Protein AF-A0A9E0D7H5-F1 (afdb_monomer_lite)

Foldseek 3Di:
DPDPVQVVLLVLLVVCLVPWDKDWPDDDPQKTWIWIDDPPDIKIKIARRVVRAIDIPDPQQDRVVNDGSVVSNNVVVCVVPPDDDDDDDDDDDDDDDDDDDDDDDDDDDDDDDDDDDDDDDDDDDDDDDDDDDDDDDDPDDDPDDDPQPPPDDPADDSQLLCLQQFFDAPVQWDWAFPDADPVRFKGWIAIDGFLVVLVVSLCVRQRPVQKDKDKDWPDDAPDPVDQKTKMKMWMGGNNDIDIDIAIDNHPVRRVRRRSRVRSVVSNHCVCSVVDDTDMATADNVVNDGPDDDDDPPVNHGD

pLDDT: mean 73.26, std 25.61, range [23.27, 97.81]

Secondary structure (DSSP, 8-state):
---HHHHHHHHHHHHHGGGSEEEEEEEETTEEEEEEEETTEEE--EEETTTTEEE-SSTT-BTTTTB-HHHHHHHHHHHHHSPPPPP------PPPPP---------------------------------PPPPPPPTT--S---PPP-TT-TT--HHHHHHHHSPPPGGGEEEEEEEE-TTSSEEEEEEEE-HHHHHHHHHHHH-GGGEEEEEEEEE-TTBTTBSSEEEEEEEEETTEEEEEEEEESSHHHHHHHHHHHHHHHTTTTGGGGGSPPEEEEEETTTTEESSPPPPPGGGS--

Sequence (302 aa):
MPTTQTTQYVENAAVLLPTVDVTHEGEQEGVHTFQVRKGETVYRPTFAAATQTWSCTCRDFRTTTGTCTHVELVKLWRAQTTPPPPAGATGAPPPPPKVNGKAAPTNGKAAKANGKVNGKANGKAQANDTVSEPPAPIPGTPDSVFPVPVVGLTGWSVAVAEALLRPFPAGMVGWKAQTVTKQGDRALAVAYVDARAVQDRLDETVGPDGWSDEYRLLSQQGTPFGNEVVVQCRLTVLGITKTDVGTGEDAKSAYSDAFKRVAVKHGIGRYIYSLPLQWVDYDPQRKQLKSVPPLPRWAQPR

Radius of gyration: 30.0 Å; chains: 1; bounding box: 73×70×74 Å

Structure (mmCIF, N/CA/C/O backbone):
data_AF-A0A9E0D7H5-F1
#
_entry.id   AF-A0A9E0D7H5-F1
#
loop_
_atom_site.group_PDB
_atom_site.id
_atom_site.type_symbol
_atom_site.label_atom_id
_atom_site.label_alt_id
_atom_site.label_comp_id
_atom_site.label_asym_id
_atom_site.label_entity_id
_atom_site.label_seq_id
_atom_site.pdbx_PDB_ins_code
_atom_site.Cartn_x
_atom_site.Cartn_y
_atom_site.Cartn_z
_atom_site.occupancy
_atom_site.B_iso_or_equiv
_atom_site.auth_seq_id
_atom_site.auth_comp_id
_atom_site.auth_asym_id
_atom_site.auth_atom_id
_atom_site.pdbx_PDB_model_num
ATOM 1 N N . MET A 1 1 ? -2.993 1.102 35.262 1.00 42.56 1 MET A N 1
ATOM 2 C CA . MET A 1 1 ? -3.372 2.027 34.172 1.00 42.56 1 MET A CA 1
ATOM 3 C C . MET A 1 1 ? -4.344 1.281 33.276 1.00 42.56 1 MET A C 1
ATOM 5 O O . MET A 1 1 ? -3.993 0.157 32.928 1.00 42.56 1 MET A O 1
ATOM 9 N N . PRO A 1 2 ? -5.559 1.785 32.987 1.00 47.94 2 PRO A N 1
ATOM 10 C CA . PRO A 1 2 ? -6.474 1.074 32.108 1.00 47.94 2 PRO A CA 1
ATOM 11 C C . PRO A 1 2 ? -5.826 1.008 30.725 1.00 47.94 2 PRO A C 1
ATOM 13 O O . PRO A 1 2 ? -5.510 2.011 30.095 1.00 47.94 2 PRO A O 1
ATOM 16 N N . THR A 1 3 ? -5.505 -0.223 30.369 1.00 53.44 3 THR A N 1
ATOM 17 C CA . THR A 1 3 ? -4.730 -0.677 29.227 1.00 53.44 3 THR A CA 1
ATOM 18 C C . THR A 1 3 ? -5.365 -0.159 27.941 1.00 53.44 3 THR A C 1
ATOM 20 O O . THR A 1 3 ? -6.583 -0.241 27.812 1.00 53.44 3 THR A O 1
ATOM 23 N N . THR A 1 4 ? -4.551 0.329 27.000 1.00 63.09 4 THR A N 1
ATOM 24 C CA . THR A 1 4 ? -4.869 0.923 25.679 1.00 63.09 4 THR A CA 1
ATOM 25 C C . THR A 1 4 ? -6.148 0.421 24.995 1.00 63.09 4 THR A C 1
ATOM 27 O O . THR A 1 4 ? -6.837 1.172 24.319 1.00 63.09 4 THR A O 1
ATOM 30 N N . GLN A 1 5 ? -6.498 -0.844 25.200 1.00 66.50 5 GLN A N 1
ATOM 31 C CA . GLN A 1 5 ? -7.667 -1.502 24.633 1.00 66.50 5 GLN A CA 1
ATOM 32 C C . GLN A 1 5 ? -9.016 -1.055 25.219 1.00 66.50 5 GLN A C 1
ATOM 34 O O . GLN A 1 5 ? -10.002 -1.015 24.492 1.00 66.50 5 GLN A O 1
ATOM 39 N N . THR A 1 6 ? -9.081 -0.694 26.506 1.00 70.38 6 THR A N 1
ATOM 40 C CA . THR A 1 6 ? -10.292 -0.087 27.086 1.00 70.38 6 THR A CA 1
ATOM 41 C C . THR A 1 6 ? -10.522 1.290 26.473 1.00 70.38 6 THR A C 1
ATOM 43 O O . THR A 1 6 ? -11.634 1.581 26.046 1.00 70.38 6 THR A O 1
ATOM 46 N N . THR A 1 7 ? -9.464 2.098 26.348 1.00 74.44 7 THR A N 1
ATOM 47 C CA . THR A 1 7 ? -9.513 3.400 25.666 1.00 74.44 7 THR A CA 1
ATOM 48 C C . THR A 1 7 ? -9.955 3.241 24.212 1.00 74.44 7 THR A C 1
ATOM 50 O O . THR A 1 7 ? -10.868 3.931 23.775 1.00 74.44 7 THR A O 1
ATOM 53 N N . GLN A 1 8 ? -9.415 2.244 23.506 1.00 79.25 8 GLN A N 1
ATOM 54 C CA . GLN A 1 8 ? -9.802 1.932 22.132 1.00 79.25 8 GLN A CA 1
ATOM 55 C C . GLN A 1 8 ? -11.288 1.552 22.001 1.00 79.25 8 GLN A C 1
ATOM 57 O O . GLN A 1 8 ? -11.946 1.979 21.056 1.00 79.25 8 GLN A O 1
ATOM 62 N N . TYR A 1 9 ? -11.854 0.769 22.931 1.00 85.19 9 TYR A N 1
ATOM 63 C CA . TYR A 1 9 ? -13.290 0.454 22.904 1.00 85.19 9 TYR A CA 1
ATOM 64 C C . TYR A 1 9 ? -14.167 1.687 23.134 1.00 85.19 9 TYR A C 1
ATOM 66 O O . TYR A 1 9 ? -15.201 1.806 22.480 1.00 85.19 9 TYR A O 1
ATOM 74 N N . VAL A 1 10 ? -13.750 2.604 24.011 1.00 82.00 10 VAL A N 1
ATOM 75 C CA . VAL A 1 10 ? -14.462 3.866 24.261 1.00 82.00 10 VAL A CA 1
ATOM 76 C C . VAL A 1 10 ? -14.410 4.776 23.030 1.00 82.00 10 VAL A C 1
ATOM 78 O O . VAL A 1 10 ? -15.450 5.271 22.601 1.00 82.00 10 VAL A O 1
ATOM 81 N N . GLU A 1 11 ? -13.235 4.947 22.418 1.00 80.88 11 GLU A N 1
ATOM 82 C CA . GLU A 1 11 ? -13.058 5.741 21.193 1.00 80.88 11 GLU A CA 1
ATOM 83 C C . GLU A 1 11 ? -13.889 5.174 20.032 1.00 80.88 11 GLU A C 1
ATOM 85 O O . GLU A 1 11 ? -14.652 5.898 19.394 1.00 80.88 11 GLU A O 1
ATOM 90 N N . ASN A 1 12 ? -13.832 3.857 19.815 1.00 83.12 12 ASN A N 1
ATOM 91 C CA . ASN A 1 12 ? -14.614 3.192 18.773 1.00 83.12 12 ASN A CA 1
ATOM 92 C C . ASN A 1 12 ? -16.123 3.308 19.017 1.00 83.12 12 ASN A C 1
ATOM 94 O O . ASN A 1 12 ? -16.891 3.506 18.077 1.00 83.12 12 ASN A O 1
ATOM 98 N N . ALA A 1 13 ? -16.566 3.179 20.269 1.00 83.69 13 ALA A N 1
ATOM 99 C CA . ALA A 1 13 ? -17.971 3.338 20.617 1.00 83.69 13 ALA A CA 1
ATOM 100 C C . ALA A 1 13 ? -18.456 4.775 20.374 1.00 83.69 13 ALA A C 1
ATOM 102 O O . ALA A 1 13 ? -19.547 4.960 19.840 1.00 83.69 13 ALA A O 1
ATOM 103 N N . ALA A 1 14 ? -17.639 5.786 20.687 1.00 83.06 14 ALA A N 1
ATOM 104 C CA . ALA A 1 14 ? -17.973 7.188 20.440 1.00 83.06 14 ALA A CA 1
ATOM 105 C C . ALA A 1 14 ? -18.152 7.495 18.944 1.00 83.06 14 ALA A C 1
ATOM 107 O O . ALA A 1 14 ? -19.071 8.224 18.577 1.00 83.06 14 ALA A O 1
ATOM 108 N N . VAL A 1 15 ? -17.324 6.895 18.082 1.00 84.19 15 VAL A N 1
ATOM 109 C CA . VAL A 1 15 ? -17.439 7.030 16.619 1.00 84.19 15 VAL A CA 1
ATOM 110 C C . VAL A 1 15 ? -18.668 6.301 16.072 1.00 84.19 15 VAL A C 1
ATOM 112 O O . VAL A 1 15 ? -19.302 6.780 15.136 1.00 84.19 15 VAL A O 1
ATOM 115 N N . LEU A 1 16 ? -19.017 5.141 16.636 1.00 83.06 16 LEU A N 1
ATOM 116 C CA . LEU A 1 16 ? -20.100 4.303 16.116 1.00 83.06 16 LEU A CA 1
ATOM 117 C C . LEU A 1 16 ? -21.493 4.738 16.576 1.00 83.06 16 LEU A C 1
ATOM 119 O O . LEU A 1 16 ? -22.446 4.545 15.824 1.00 83.06 16 LEU A O 1
ATOM 123 N N . LEU A 1 17 ? -21.628 5.323 17.767 1.00 81.50 17 LEU A N 1
ATOM 124 C CA . LEU A 1 17 ? -22.926 5.666 18.355 1.00 81.50 17 LEU A CA 1
ATOM 125 C C . LEU A 1 17 ? -23.849 6.508 17.444 1.00 81.50 17 LEU A C 1
ATOM 127 O O . LEU A 1 17 ? -25.038 6.208 17.411 1.00 81.50 17 LEU A O 1
ATOM 131 N N . PRO A 1 18 ? -23.361 7.479 16.641 1.00 81.75 18 PRO A N 1
ATOM 132 C CA . PRO A 1 18 ? -24.206 8.226 15.700 1.00 81.75 18 PRO A CA 1
ATOM 133 C C . PRO A 1 18 ? -24.767 7.397 14.533 1.00 81.75 18 PRO A C 1
ATOM 135 O O . PRO A 1 18 ? -25.618 7.879 13.792 1.00 81.75 18 PRO A O 1
ATOM 138 N N . THR A 1 19 ? -24.259 6.181 14.324 1.00 79.31 19 THR A N 1
ATOM 139 C CA . THR A 1 19 ? -24.539 5.334 13.146 1.00 79.31 19 THR A CA 1
ATOM 140 C C . THR A 1 19 ? -25.127 3.968 13.505 1.00 79.31 19 THR A C 1
ATOM 142 O O . THR A 1 19 ? -25.346 3.135 12.627 1.00 79.31 19 THR A O 1
ATOM 145 N N . VAL A 1 20 ? -25.347 3.713 14.796 1.00 83.50 20 VAL A N 1
ATOM 146 C CA . VAL A 1 20 ? -25.786 2.425 15.338 1.00 83.50 20 VAL A CA 1
ATOM 147 C C . VAL A 1 20 ? -27.018 2.662 16.198 1.00 83.50 20 VAL A C 1
ATOM 149 O O . VAL A 1 20 ? -26.995 3.495 17.101 1.00 83.50 20 VAL A O 1
ATOM 152 N N . ASP A 1 21 ? -28.079 1.896 15.951 1.00 85.00 21 ASP A N 1
ATOM 153 C CA . ASP A 1 21 ? -29.288 1.980 16.764 1.00 85.00 21 ASP A CA 1
ATOM 154 C C . ASP A 1 21 ? -29.053 1.244 18.086 1.00 85.00 21 ASP A C 1
ATOM 156 O O . ASP A 1 21 ? -28.776 0.039 18.098 1.00 85.00 21 ASP A O 1
ATOM 160 N N . VAL A 1 22 ? -29.168 1.965 19.201 1.00 87.50 22 VAL A N 1
ATOM 161 C CA . VAL A 1 22 ? -29.113 1.399 20.552 1.00 87.50 22 VAL A CA 1
ATOM 162 C C . VAL A 1 22 ? -30.464 1.600 21.224 1.00 87.50 22 VAL A C 1
ATOM 164 O O . VAL A 1 22 ? -30.942 2.728 21.343 1.00 87.50 22 VAL A O 1
ATOM 167 N N . THR A 1 23 ? -31.080 0.511 21.672 1.00 85.94 23 THR A N 1
ATOM 168 C CA . THR A 1 23 ? -32.365 0.526 22.380 1.00 85.94 23 THR A CA 1
ATOM 169 C C . THR A 1 23 ? -32.273 -0.262 23.685 1.00 85.94 23 THR A C 1
ATOM 171 O O . THR A 1 23 ? -31.517 -1.227 23.813 1.00 85.94 23 THR A O 1
ATOM 174 N N . HIS A 1 24 ? -33.031 0.165 24.695 1.00 88.19 24 HIS A N 1
ATOM 175 C CA . HIS A 1 24 ? -33.193 -0.572 25.950 1.00 88.19 24 HIS A CA 1
ATOM 176 C C . HIS A 1 24 ? -34.419 -1.485 25.818 1.00 88.19 24 HIS A C 1
ATOM 178 O O . HIS A 1 24 ? -35.527 -0.989 25.638 1.00 88.19 24 HIS A O 1
ATOM 184 N N . GLU A 1 25 ? -34.215 -2.807 25.845 1.00 83.81 25 GLU A N 1
ATOM 185 C CA . GLU A 1 25 ? -35.292 -3.798 25.659 1.00 83.81 25 GLU A CA 1
ATOM 186 C C . GLU A 1 25 ? -36.097 -4.023 26.952 1.00 83.81 25 GLU A C 1
ATOM 188 O O . GLU A 1 25 ? -37.253 -4.437 26.891 1.00 83.81 25 GLU A O 1
ATOM 193 N N . GLY A 1 26 ? -35.511 -3.740 28.121 1.00 78.81 26 GLY A N 1
ATOM 194 C CA . GLY A 1 26 ? -36.189 -3.842 29.414 1.00 78.81 26 GLY A CA 1
ATOM 195 C C . GLY A 1 26 ? -35.285 -4.299 30.558 1.00 78.81 26 GLY A C 1
ATOM 196 O O . GLY A 1 26 ? -34.059 -4.368 30.433 1.00 78.81 26 GLY A O 1
ATOM 197 N N . GLU A 1 27 ? -35.902 -4.584 31.701 1.00 88.19 27 GLU A N 1
ATOM 198 C CA . GLU A 1 27 ? -35.253 -5.077 32.917 1.00 88.19 27 GLU A CA 1
ATOM 199 C C . GLU A 1 27 ? -36.016 -6.295 33.451 1.00 88.19 27 GLU A C 1
ATOM 201 O O . GLU A 1 27 ? -37.241 -6.260 33.566 1.00 88.19 27 GLU A O 1
ATOM 206 N N . GLN A 1 28 ? -35.295 -7.370 33.771 1.00 83.50 28 GLN A N 1
ATOM 207 C CA . GLN A 1 28 ? -35.837 -8.567 34.420 1.00 83.50 28 GLN A CA 1
ATOM 208 C C . GLN A 1 28 ? -34.909 -8.979 35.562 1.00 83.50 28 GLN A C 1
ATOM 210 O O . GLN A 1 28 ? -33.709 -9.120 35.350 1.00 83.50 28 GLN A O 1
ATOM 215 N N . GLU A 1 29 ? -35.453 -9.139 36.772 1.00 84.31 29 GLU A N 1
ATOM 216 C CA . GLU A 1 29 ? -34.705 -9.579 37.968 1.00 84.31 29 GLU A CA 1
ATOM 217 C C . GLU A 1 29 ? -33.409 -8.773 38.236 1.00 84.31 29 GLU A C 1
ATOM 219 O O . GLU A 1 29 ? -32.394 -9.310 38.676 1.00 84.31 29 GLU A O 1
ATOM 224 N N . GLY A 1 30 ? -33.420 -7.464 37.953 1.00 77.88 30 GLY A N 1
ATOM 225 C CA . GLY A 1 30 ? -32.253 -6.587 38.117 1.00 77.88 30 GLY A CA 1
ATOM 226 C C . GLY A 1 30 ? -31.193 -6.712 37.013 1.00 77.88 30 GLY A C 1
ATOM 227 O O . GLY A 1 30 ? -30.089 -6.177 37.154 1.00 77.88 30 GLY A O 1
ATOM 228 N N . VAL A 1 31 ? -31.498 -7.407 35.914 1.00 87.06 31 VAL A N 1
ATOM 229 C CA . VAL A 1 31 ? -30.674 -7.477 34.702 1.00 87.06 31 VAL A CA 1
ATOM 230 C C . VAL A 1 31 ? -31.312 -6.627 33.605 1.00 87.06 31 VAL A C 1
ATOM 232 O O . VAL A 1 31 ? -32.394 -6.929 33.103 1.00 87.06 31 VAL A O 1
ATOM 235 N N . HIS A 1 32 ? -30.621 -5.562 33.203 1.00 87.00 32 HIS A N 1
ATOM 236 C CA . HIS A 1 32 ? -31.032 -4.710 32.089 1.00 87.00 32 HIS A CA 1
ATOM 237 C C . HIS A 1 32 ? -30.521 -5.284 30.771 1.00 87.00 32 HIS A C 1
ATOM 239 O O . HIS A 1 32 ? -29.324 -5.552 30.644 1.00 87.00 32 HIS A O 1
ATOM 245 N N . THR A 1 33 ? -31.400 -5.414 29.779 1.00 87.44 33 THR A N 1
ATOM 246 C CA . THR A 1 33 ? -31.048 -5.902 28.438 1.00 87.44 33 THR A CA 1
ATOM 247 C C . THR A 1 33 ? -31.110 -4.770 27.425 1.00 87.44 33 THR A C 1
ATOM 249 O O . THR A 1 33 ? -32.065 -3.994 27.394 1.00 87.44 33 THR A O 1
ATOM 252 N N . PHE A 1 34 ? -30.077 -4.671 26.594 1.00 89.44 34 PHE A N 1
ATOM 253 C CA . PHE A 1 34 ? -29.956 -3.660 25.551 1.00 89.44 34 PHE A CA 1
ATOM 254 C C . PHE A 1 34 ? -29.782 -4.331 24.196 1.00 89.44 34 PHE A C 1
ATOM 256 O O . PHE A 1 34 ? -29.163 -5.389 24.091 1.00 89.44 34 PHE A O 1
ATOM 263 N N . GLN A 1 35 ? -30.272 -3.676 23.154 1.00 90.06 35 GLN A N 1
ATOM 264 C CA . GLN A 1 35 ? -30.095 -4.089 21.775 1.00 90.06 35 GLN A CA 1
ATOM 265 C C . GLN A 1 35 ? -29.214 -3.066 21.064 1.00 90.06 35 GLN A C 1
ATOM 267 O O . GLN A 1 35 ? -29.488 -1.870 21.091 1.00 90.06 35 GLN A O 1
ATOM 272 N N . VAL A 1 36 ? -28.144 -3.541 20.432 1.00 90.31 36 VAL A N 1
ATOM 273 C CA . VAL A 1 36 ? -27.238 -2.729 19.612 1.00 90.31 36 VAL A CA 1
ATOM 274 C C . VAL A 1 36 ? -27.292 -3.279 18.193 1.00 90.31 36 VAL A C 1
ATOM 276 O O . VAL A 1 36 ? -26.818 -4.391 17.943 1.00 90.31 36 VAL A O 1
ATOM 279 N N . ARG A 1 37 ? -27.890 -2.530 17.263 1.00 85.94 37 ARG A N 1
ATOM 280 C CA . ARG A 1 37 ? -28.094 -2.953 15.872 1.00 85.94 37 ARG A CA 1
ATOM 281 C C . ARG A 1 37 ? -27.182 -2.181 14.925 1.00 85.94 37 ARG A C 1
ATOM 283 O O . ARG A 1 37 ? -27.296 -0.965 14.792 1.00 85.94 37 ARG A O 1
ATOM 290 N N . LYS A 1 38 ? -26.313 -2.908 14.216 1.00 78.44 38 LYS A N 1
ATOM 291 C CA . LYS A 1 38 ? -25.459 -2.376 13.144 1.00 78.44 38 LYS A CA 1
ATOM 292 C C . LYS A 1 38 ? -25.749 -3.144 11.853 1.00 78.44 38 LYS A C 1
ATOM 294 O O . LYS A 1 38 ? -25.217 -4.233 11.647 1.00 78.44 38 LYS A O 1
ATOM 299 N N . GLY A 1 39 ? -26.610 -2.586 11.002 1.00 78.00 39 GLY A N 1
ATOM 300 C CA . GLY A 1 39 ? -27.133 -3.290 9.826 1.00 78.00 39 GLY A CA 1
ATOM 301 C C . GLY A 1 39 ? -28.052 -4.451 10.226 1.00 78.00 39 GLY A C 1
ATOM 302 O O . GLY A 1 39 ? -28.942 -4.273 11.055 1.00 78.00 39 GLY A O 1
ATOM 303 N N . GLU A 1 40 ? -27.824 -5.640 9.663 1.00 76.12 40 GLU A N 1
ATOM 304 C CA . GLU A 1 40 ? -28.584 -6.865 9.983 1.00 76.12 40 GLU A CA 1
ATOM 305 C C . GLU A 1 40 ? -28.111 -7.560 11.270 1.00 76.12 40 GLU A C 1
ATOM 307 O O . GLU A 1 40 ? -28.806 -8.418 11.816 1.00 76.12 40 GLU A O 1
ATOM 312 N N . THR A 1 41 ? -26.943 -7.181 11.793 1.00 77.19 41 THR A N 1
ATOM 313 C CA . THR A 1 41 ? -26.370 -7.816 12.980 1.00 77.19 41 THR A CA 1
ATOM 314 C C . THR A 1 41 ? -26.869 -7.138 14.252 1.00 77.19 41 THR A C 1
ATOM 316 O O . THR A 1 41 ? -26.712 -5.927 14.442 1.00 77.19 41 THR A O 1
ATOM 319 N N . VAL A 1 42 ? -27.435 -7.944 15.150 1.00 86.38 42 VAL A N 1
ATOM 320 C CA . VAL A 1 42 ? -27.954 -7.514 16.451 1.00 86.38 42 VAL A CA 1
ATOM 321 C C . VAL A 1 42 ? -27.098 -8.103 17.566 1.00 86.38 42 VAL A C 1
ATOM 323 O O . VAL A 1 42 ? -26.975 -9.322 17.689 1.00 86.38 42 VAL A O 1
ATOM 326 N N . TYR A 1 43 ? -26.554 -7.238 18.415 1.00 89.38 43 TYR A N 1
ATOM 327 C CA . TYR A 1 43 ? -25.854 -7.627 19.635 1.00 89.38 43 TYR A CA 1
ATOM 328 C C . TYR A 1 43 ? -26.715 -7.318 20.854 1.00 89.38 43 TYR A C 1
ATOM 330 O O . TYR A 1 43 ? -27.407 -6.300 20.881 1.00 89.38 43 TYR A O 1
ATOM 338 N N . ARG A 1 44 ? -26.640 -8.180 21.875 1.00 90.62 44 ARG A N 1
ATOM 339 C CA . ARG A 1 44 ? -27.406 -8.028 23.119 1.00 90.62 44 ARG A CA 1
ATOM 340 C C . ARG A 1 44 ? -26.497 -7.936 24.345 1.00 90.62 44 ARG A C 1
ATOM 342 O O . ARG A 1 44 ? -26.200 -8.962 24.958 1.00 90.62 44 ARG A O 1
ATOM 349 N N . PRO A 1 45 ? -25.973 -6.745 24.678 1.00 91.75 45 PRO A N 1
ATOM 350 C CA . PRO A 1 45 ? -25.318 -6.520 25.957 1.00 91.75 45 PRO A CA 1
ATOM 351 C C . PRO A 1 45 ? -26.344 -6.527 27.094 1.00 91.75 45 PRO A C 1
ATOM 353 O O . PRO A 1 45 ? -27.425 -5.951 26.966 1.00 91.75 45 PRO A O 1
ATOM 356 N N . THR A 1 46 ? -25.982 -7.118 28.227 1.00 90.75 46 THR A N 1
ATOM 357 C CA . THR A 1 46 ? -26.770 -7.047 29.459 1.00 90.75 46 THR A CA 1
ATOM 358 C C . THR A 1 46 ? -25.949 -6.468 30.603 1.00 90.75 46 THR A C 1
ATOM 360 O O . THR A 1 46 ? -24.721 -6.591 30.638 1.00 90.75 46 THR A O 1
ATOM 363 N N . PHE A 1 47 ? -26.631 -5.818 31.541 1.00 91.56 47 PHE A N 1
ATOM 364 C CA . PHE A 1 47 ? -26.038 -5.252 32.745 1.00 91.56 47 PHE A CA 1
ATOM 365 C C . PHE A 1 47 ? -26.771 -5.767 33.978 1.00 91.56 47 PHE A C 1
ATOM 367 O O . PHE A 1 47 ? -27.948 -5.465 34.166 1.00 91.56 47 PHE A O 1
ATOM 374 N N . ALA A 1 48 ? -26.072 -6.524 34.820 1.00 88.75 48 ALA A N 1
ATOM 375 C CA . ALA A 1 48 ? -26.596 -7.005 36.091 1.00 88.75 48 ALA A CA 1
ATOM 376 C C . ALA A 1 48 ? -26.357 -5.948 37.179 1.00 88.75 48 ALA A C 1
ATOM 378 O O . ALA A 1 48 ? -25.218 -5.714 37.592 1.00 88.75 48 ALA A O 1
ATOM 379 N N . ALA A 1 49 ? -27.425 -5.307 37.655 1.00 80.56 49 ALA A N 1
ATOM 380 C CA . ALA A 1 49 ? -27.342 -4.211 38.618 1.00 80.56 49 ALA A CA 1
ATOM 381 C C . ALA A 1 49 ? -26.834 -4.672 39.995 1.00 80.56 49 ALA A C 1
ATOM 383 O O . ALA A 1 49 ? -26.064 -3.951 40.629 1.00 80.56 49 ALA A O 1
ATOM 384 N N . ALA A 1 50 ? -27.201 -5.884 40.428 1.00 81.44 50 ALA A N 1
ATOM 385 C CA . ALA A 1 50 ? -26.799 -6.441 41.723 1.00 81.44 50 ALA A CA 1
ATOM 386 C C . ALA A 1 50 ? -25.275 -6.612 41.858 1.00 81.44 50 ALA A C 1
ATOM 388 O O . ALA A 1 50 ? -24.707 -6.358 42.916 1.00 81.44 50 ALA A O 1
ATOM 389 N N . THR A 1 51 ? -24.609 -7.017 40.776 1.00 83.69 51 THR A N 1
ATOM 390 C CA . THR A 1 51 ? -23.162 -7.286 40.739 1.00 83.69 51 THR A CA 1
ATOM 391 C C . THR A 1 51 ? -22.368 -6.199 40.021 1.00 83.69 51 THR A C 1
ATOM 393 O O . THR A 1 51 ? -21.142 -6.263 39.998 1.00 83.69 51 THR A O 1
ATOM 396 N N . GLN A 1 52 ? -23.044 -5.206 39.433 1.00 83.94 52 GLN A N 1
ATOM 397 C CA . GLN A 1 52 ? -22.447 -4.163 38.591 1.00 83.94 52 GLN A CA 1
ATOM 398 C C . GLN A 1 52 ? -21.605 -4.737 37.436 1.00 83.94 52 GLN A C 1
ATOM 400 O O . GLN A 1 52 ? -20.611 -4.144 37.011 1.00 83.94 52 GLN A O 1
ATOM 405 N N . THR A 1 53 ? -21.996 -5.900 36.908 1.00 88.12 53 THR A N 1
ATOM 406 C CA . THR A 1 53 ? -21.260 -6.596 35.849 1.00 88.12 53 THR A CA 1
ATOM 407 C C . THR A 1 53 ? -21.969 -6.490 34.510 1.00 88.12 53 THR A C 1
ATOM 409 O O . THR A 1 53 ? -23.190 -6.598 34.398 1.00 88.12 53 THR A O 1
ATOM 412 N N . TRP A 1 54 ? -21.170 -6.303 33.466 1.00 90.69 54 TRP A N 1
ATOM 413 C CA . TRP A 1 54 ? -21.631 -6.365 32.087 1.00 90.69 54 TRP A CA 1
ATOM 414 C C . TRP A 1 54 ? -21.465 -7.775 31.536 1.00 90.69 54 TRP A C 1
ATOM 416 O O . TRP A 1 54 ? -20.542 -8.489 31.921 1.00 90.69 54 TRP A O 1
ATOM 426 N N . SER A 1 55 ? -22.326 -8.150 30.598 1.00 90.19 55 SER A N 1
ATOM 427 C CA . SER A 1 55 ? -22.151 -9.325 29.752 1.00 90.19 55 SER A CA 1
ATOM 428 C C . SER A 1 55 ? -22.540 -8.990 28.311 1.00 90.19 55 SER A C 1
ATOM 430 O O . SER A 1 55 ? -23.335 -8.081 28.070 1.00 90.19 55 SER A O 1
ATOM 432 N N . CYS A 1 56 ? -21.947 -9.659 27.327 1.00 87.88 56 CYS A N 1
ATOM 433 C CA . CYS A 1 56 ? -22.300 -9.472 25.923 1.00 87.88 56 CYS A CA 1
ATOM 434 C C . CYS A 1 56 ? -22.051 -10.765 25.145 1.00 87.88 56 CYS A C 1
ATOM 436 O O . CYS A 1 56 ? -21.100 -11.488 25.428 1.00 87.88 56 CYS A O 1
ATOM 438 N N . THR A 1 57 ? -22.882 -11.033 24.138 1.00 83.81 57 THR A N 1
ATOM 439 C CA . THR A 1 57 ? -22.782 -12.225 23.280 1.00 83.81 57 THR A CA 1
ATOM 440 C C . THR A 1 57 ? -21.753 -12.096 22.151 1.00 83.81 57 THR A C 1
ATOM 442 O O . THR A 1 57 ? -21.623 -13.006 21.334 1.00 83.81 57 THR A O 1
ATOM 445 N N . CYS A 1 58 ? -21.022 -10.979 22.058 1.00 83.56 58 CYS A N 1
ATOM 446 C CA . CYS A 1 58 ? -20.033 -10.784 21.001 1.00 83.56 58 CYS A CA 1
ATOM 447 C C . CYS A 1 58 ? -18.698 -11.481 21.305 1.00 83.56 58 CYS A C 1
ATOM 449 O O . CYS A 1 58 ? -18.291 -11.627 22.456 1.00 83.56 58 CYS A O 1
ATOM 451 N N . ARG A 1 59 ? -17.971 -11.849 20.244 1.00 87.00 59 ARG A N 1
ATOM 452 C CA . ARG A 1 59 ? -16.669 -12.530 20.340 1.00 87.00 59 ARG A CA 1
ATOM 453 C C . ARG A 1 59 ? -15.588 -11.698 21.043 1.00 87.00 59 ARG A C 1
ATOM 455 O O . ARG A 1 59 ? -14.694 -12.266 21.659 1.00 87.00 59 ARG A O 1
ATOM 462 N N . ASP A 1 60 ? -15.687 -10.373 20.971 1.00 84.38 60 ASP A N 1
ATOM 463 C CA . ASP A 1 60 ? -14.706 -9.444 21.550 1.00 84.38 60 ASP A CA 1
ATOM 464 C C . ASP A 1 60 ? -14.982 -9.105 23.026 1.00 84.38 60 ASP A C 1
ATOM 466 O O . ASP A 1 60 ? -14.287 -8.270 23.617 1.00 84.38 60 ASP A O 1
ATOM 470 N N . PHE A 1 61 ? -16.009 -9.721 23.625 1.00 89.38 61 PHE A N 1
ATOM 471 C CA . PHE A 1 61 ? -16.369 -9.501 25.018 1.00 89.38 61 PHE A CA 1
ATOM 472 C C . PHE A 1 61 ? -15.338 -10.089 25.976 1.00 89.38 61 PHE A C 1
ATOM 474 O O . PHE A 1 61 ? -15.042 -11.283 25.972 1.00 89.38 61 PHE A O 1
ATOM 481 N N . ARG A 1 62 ? -14.806 -9.227 26.841 1.00 86.00 62 ARG A N 1
ATOM 482 C CA . ARG A 1 62 ? -13.848 -9.615 27.872 1.00 86.00 62 ARG A CA 1
ATOM 483 C C . ARG A 1 62 ? -14.564 -9.859 29.179 1.00 86.00 62 ARG A C 1
ATOM 485 O O . ARG A 1 62 ? -14.962 -8.911 29.847 1.00 86.00 62 ARG A O 1
ATOM 492 N N . THR A 1 63 ? -14.647 -11.119 29.579 1.00 84.19 63 THR A N 1
ATOM 493 C CA . THR A 1 63 ? -15.255 -11.524 30.854 1.00 84.19 63 THR A CA 1
ATOM 494 C C . THR A 1 63 ? -14.500 -10.986 32.071 1.00 84.19 63 THR A C 1
ATOM 496 O O . THR A 1 63 ? -15.120 -10.710 33.090 1.00 84.19 63 THR A O 1
ATOM 499 N N . THR A 1 64 ? -13.182 -10.778 31.965 1.00 82.31 64 THR A N 1
ATOM 500 C CA . THR A 1 64 ? -12.344 -10.270 33.066 1.00 82.31 64 THR A CA 1
ATOM 501 C C . THR A 1 64 ? -12.555 -8.788 33.355 1.00 82.31 64 THR A C 1
ATOM 503 O O . THR A 1 64 ? -12.485 -8.376 34.508 1.00 82.31 64 THR A O 1
ATOM 506 N N . THR A 1 65 ? -12.801 -7.978 32.325 1.00 82.88 65 THR A N 1
ATOM 507 C CA . THR A 1 65 ? -12.985 -6.523 32.459 1.00 82.88 65 THR A CA 1
ATOM 508 C C . THR A 1 65 ? -14.431 -6.082 32.270 1.00 82.88 65 THR A C 1
ATOM 510 O O . THR A 1 65 ? -14.750 -4.931 32.549 1.00 82.88 65 THR A O 1
ATOM 513 N N . GLY A 1 66 ? -15.308 -6.963 31.785 1.00 86.44 66 GLY A N 1
ATOM 514 C CA . GLY A 1 66 ? -16.689 -6.635 31.446 1.00 86.44 66 GLY A CA 1
ATOM 515 C C . GLY A 1 66 ? -16.798 -5.636 30.293 1.00 86.44 66 GLY A C 1
ATOM 516 O O . GLY A 1 66 ? -17.703 -4.807 30.295 1.00 86.44 66 GLY A O 1
ATOM 517 N N . THR A 1 67 ? -15.862 -5.649 29.337 1.00 88.06 67 THR A N 1
ATOM 518 C CA . THR A 1 67 ? -15.792 -4.627 28.278 1.00 88.06 67 THR A CA 1
ATOM 519 C C . THR A 1 67 ? -15.763 -5.210 26.870 1.00 88.06 67 THR A C 1
ATOM 521 O O . THR A 1 67 ? -15.144 -6.239 26.596 1.00 88.06 67 THR A O 1
ATOM 524 N N . CYS A 1 68 ? -16.438 -4.504 25.968 1.00 90.62 68 CYS A N 1
ATOM 525 C CA . CYS A 1 68 ? -16.330 -4.577 24.514 1.00 90.62 68 CYS A CA 1
ATOM 526 C C . CYS A 1 68 ? -16.920 -3.289 23.927 1.00 90.62 68 CYS A C 1
ATOM 528 O O . CYS A 1 68 ? -17.595 -2.541 24.637 1.00 90.62 68 CYS A O 1
ATOM 530 N N . THR A 1 69 ? -16.745 -3.057 22.626 1.00 91.88 69 THR A N 1
ATOM 531 C CA . THR A 1 69 ? -17.329 -1.889 21.948 1.00 91.88 69 THR A CA 1
ATOM 532 C C . THR A 1 69 ? -18.848 -1.790 22.140 1.00 91.88 69 THR A C 1
ATOM 534 O O . THR A 1 69 ? -19.356 -0.695 22.335 1.00 91.88 69 THR A O 1
ATOM 537 N N . HIS A 1 70 ? -19.588 -2.907 22.148 1.00 92.56 70 HIS A N 1
ATOM 538 C CA . HIS A 1 70 ? -21.048 -2.887 22.344 1.00 92.56 70 HIS A CA 1
ATOM 539 C C . HIS A 1 70 ? -21.450 -2.452 23.756 1.00 92.56 70 HIS A C 1
ATOM 541 O O . HIS A 1 70 ? -22.420 -1.720 23.922 1.00 92.56 70 HIS A O 1
ATOM 547 N N . VAL A 1 71 ? -20.696 -2.873 24.774 1.00 90.81 71 VAL A N 1
ATOM 548 C CA . VAL A 1 71 ? -20.913 -2.435 26.158 1.00 90.81 71 VAL A CA 1
ATOM 549 C C . VAL A 1 71 ? -20.618 -0.941 26.295 1.00 90.81 71 VAL A C 1
ATOM 551 O O . VAL A 1 71 ? -21.409 -0.218 26.896 1.00 90.81 71 VAL A O 1
ATOM 554 N N . GLU A 1 72 ? -19.523 -0.455 25.705 1.00 92.94 72 GLU A N 1
ATOM 555 C CA . GLU A 1 72 ? -19.196 0.978 25.725 1.00 92.94 72 GLU A CA 1
ATOM 556 C C . GLU A 1 72 ? -20.200 1.817 24.918 1.00 92.94 72 GLU A C 1
ATOM 558 O O . GLU A 1 72 ? -20.570 2.904 25.355 1.00 92.94 72 GLU A O 1
ATOM 563 N N . LEU A 1 73 ? -20.738 1.290 23.812 1.00 90.81 73 LEU A N 1
ATOM 564 C CA . LEU A 1 73 ? -21.832 1.916 23.059 1.00 90.81 73 LEU A CA 1
ATOM 565 C C . LEU A 1 73 ? -23.066 2.122 23.933 1.00 90.81 73 LEU A C 1
ATOM 567 O O . LEU A 1 73 ? -23.614 3.221 23.971 1.00 90.81 73 LEU A O 1
ATOM 571 N N . VAL A 1 74 ? -23.472 1.093 24.680 1.00 88.44 74 VAL A N 1
ATOM 572 C CA . VAL A 1 74 ? -24.600 1.204 25.612 1.00 88.44 74 VAL A CA 1
ATOM 573 C C . VAL A 1 74 ? -24.296 2.207 26.725 1.00 88.44 74 VAL A C 1
ATOM 575 O O . VAL A 1 74 ? -25.166 2.997 27.081 1.00 88.44 74 VAL A O 1
ATOM 578 N N . LYS A 1 75 ? -23.075 2.227 27.274 1.00 88.88 75 LYS A N 1
ATOM 579 C CA . LYS A 1 75 ? -22.687 3.199 28.311 1.00 88.88 75 LYS A CA 1
ATOM 580 C C . LYS A 1 75 ? -22.752 4.642 27.804 1.00 88.88 75 LYS A C 1
ATOM 582 O O . LYS A 1 75 ? -23.315 5.492 28.490 1.00 88.88 75 LYS A O 1
ATOM 587 N N . LEU A 1 76 ? -22.223 4.911 26.610 1.00 86.69 76 LEU A N 1
ATOM 588 C CA . LEU A 1 76 ? -22.262 6.237 25.989 1.00 86.69 76 LEU A CA 1
ATOM 589 C C . LEU A 1 76 ? -23.687 6.651 25.615 1.00 86.69 76 LEU A C 1
ATOM 591 O O . LEU A 1 76 ? -24.073 7.787 25.877 1.00 86.69 76 LEU A O 1
ATOM 595 N N . TRP A 1 77 ? -24.485 5.726 25.075 1.00 90.06 77 TRP A N 1
ATOM 596 C CA . TRP A 1 77 ? -25.903 5.956 24.804 1.00 90.06 77 TRP A CA 1
ATOM 597 C C . TRP A 1 77 ? -26.650 6.338 26.085 1.00 90.06 77 TRP A C 1
ATOM 599 O O . TRP A 1 77 ? -27.280 7.390 26.134 1.00 90.06 77 TRP A O 1
ATOM 609 N N . ARG A 1 78 ? -26.483 5.558 27.165 1.00 85.50 78 ARG A N 1
ATOM 610 C CA . ARG A 1 78 ? -27.081 5.861 28.475 1.00 85.50 78 ARG A CA 1
ATOM 611 C C . ARG A 1 78 ? -26.667 7.240 28.977 1.00 85.50 78 ARG A C 1
ATOM 613 O O . ARG A 1 78 ? -27.512 7.968 29.484 1.00 85.50 78 ARG A O 1
ATOM 620 N N . ALA A 1 79 ? -25.400 7.624 28.828 1.00 81.62 79 ALA A N 1
ATOM 621 C CA . ALA A 1 79 ? -24.921 8.942 29.244 1.00 81.62 79 ALA A CA 1
ATOM 622 C C . ALA A 1 79 ? -25.604 10.100 28.487 1.00 81.62 79 ALA A C 1
ATOM 624 O O . ALA A 1 79 ? -25.769 11.172 29.059 1.00 81.62 79 ALA A O 1
ATOM 625 N N . GLN A 1 80 ? -26.031 9.883 27.238 1.00 73.38 80 GLN A N 1
ATOM 626 C CA . GLN A 1 80 ? -26.752 10.878 26.432 1.00 73.38 80 GLN A CA 1
ATOM 627 C C . GLN A 1 80 ? -28.262 10.880 26.697 1.00 73.38 80 GLN A C 1
ATOM 629 O O . GLN A 1 80 ? -28.901 11.924 26.592 1.00 73.38 80 GLN A O 1
ATOM 634 N N . THR A 1 81 ? -28.840 9.728 27.045 1.00 67.12 81 THR A N 1
ATOM 635 C CA . THR A 1 81 ? -30.275 9.600 27.339 1.00 67.12 81 THR A CA 1
ATOM 636 C C . THR A 1 81 ? -30.626 9.859 28.800 1.00 67.12 81 THR A C 1
ATOM 638 O O . THR A 1 81 ? -31.805 9.949 29.137 1.00 67.12 81 THR A O 1
ATOM 641 N N . THR A 1 82 ? -29.633 9.965 29.687 1.00 51.53 82 THR A N 1
ATOM 642 C CA . THR A 1 82 ? -29.865 10.381 31.073 1.00 51.53 82 THR A CA 1
ATOM 643 C C . THR A 1 82 ? -30.050 11.901 31.080 1.00 51.53 82 THR A C 1
ATOM 645 O O . THR A 1 82 ? -29.147 12.609 30.630 1.00 51.53 82 THR A O 1
ATOM 648 N N . PRO A 1 83 ? -31.189 12.441 31.550 1.00 39.19 83 PRO A N 1
ATOM 649 C CA . PRO A 1 83 ? -31.387 13.883 31.584 1.00 39.19 83 PRO A CA 1
ATOM 650 C C . PRO A 1 83 ? -30.305 14.535 32.464 1.00 39.19 83 PRO A C 1
ATOM 652 O O . PRO A 1 83 ? -29.973 13.992 33.523 1.00 39.19 83 PRO A O 1
ATOM 655 N N . PRO A 1 84 ? -29.729 15.675 32.041 1.00 37.03 84 PRO A N 1
ATOM 656 C CA . PRO A 1 84 ? -28.684 16.339 32.805 1.00 37.03 84 PRO A CA 1
ATOM 657 C C . PRO A 1 84 ? -29.224 16.780 34.175 1.00 37.03 84 PRO A C 1
ATOM 659 O O . PRO A 1 84 ? -30.377 17.217 34.265 1.00 37.03 84 PRO A O 1
ATOM 662 N N . PRO A 1 85 ? -28.418 16.702 35.250 1.00 39.03 85 PRO A N 1
ATOM 663 C CA . PRO A 1 85 ? -28.806 17.272 36.534 1.00 39.03 85 PRO A CA 1
ATOM 664 C C . PRO A 1 85 ? -29.010 18.793 36.385 1.00 39.03 85 PRO A C 1
ATOM 666 O O . PRO A 1 85 ? -28.290 19.431 35.610 1.00 39.03 85 PRO A O 1
ATOM 669 N N . PRO A 1 86 ? -29.986 19.396 37.090 1.00 34.72 86 PRO A N 1
ATOM 670 C CA . PRO A 1 86 ? -30.311 20.809 36.930 1.00 34.72 86 PRO A CA 1
ATOM 671 C C . PRO A 1 86 ? -29.099 21.698 37.241 1.00 34.72 86 PRO A C 1
ATOM 673 O O . PRO A 1 86 ? -28.417 21.525 38.251 1.00 34.72 86 PRO A O 1
ATOM 676 N N . ALA A 1 87 ? -28.827 22.642 36.337 1.00 37.06 87 ALA A N 1
ATOM 677 C CA . ALA A 1 87 ? -27.669 23.525 36.383 1.00 37.06 87 ALA A CA 1
ATOM 678 C C . ALA A 1 87 ? -27.681 24.420 37.633 1.00 37.06 87 ALA A C 1
ATOM 680 O O . ALA A 1 87 ? -28.557 25.268 37.796 1.00 37.06 87 ALA A O 1
ATOM 681 N N . GLY A 1 88 ? -26.663 24.272 38.481 1.00 34.66 88 GLY A N 1
ATOM 682 C CA . GLY A 1 88 ? -26.448 25.148 39.627 1.00 34.66 88 GLY A CA 1
ATOM 683 C C . GLY A 1 88 ? -25.154 24.847 40.377 1.00 34.66 88 GLY A C 1
ATOM 684 O O . GLY A 1 88 ? -25.207 24.203 41.414 1.00 34.66 88 GLY A O 1
ATOM 685 N N . ALA A 1 89 ? -24.010 25.309 39.858 1.00 30.66 89 ALA A N 1
ATOM 686 C CA . ALA A 1 89 ? -22.867 25.825 40.633 1.00 30.66 89 ALA A CA 1
ATOM 687 C C . ALA A 1 89 ? -21.714 26.240 39.693 1.00 30.66 89 ALA A C 1
ATOM 689 O O . ALA A 1 89 ? -21.339 25.528 38.769 1.00 30.66 89 ALA A O 1
ATOM 690 N N . THR A 1 90 ? -21.191 27.436 39.936 1.00 35.75 90 THR A N 1
ATOM 691 C CA . THR A 1 90 ? -20.281 28.265 39.131 1.00 35.75 90 THR A CA 1
ATOM 692 C C . THR A 1 90 ? -18.792 27.906 39.226 1.00 35.75 90 THR A C 1
ATOM 694 O O . THR A 1 90 ? -18.318 27.556 40.303 1.00 35.75 90 THR A O 1
ATOM 697 N N . GLY A 1 91 ? -18.029 28.183 38.157 1.00 27.28 91 GLY A N 1
ATOM 698 C CA . GLY A 1 91 ? -16.572 28.401 38.207 1.00 27.28 91 GLY A CA 1
ATOM 699 C C . GLY A 1 91 ? -15.923 28.506 36.816 1.00 27.28 91 GLY A C 1
ATOM 700 O O . GLY A 1 91 ? -15.726 27.493 36.158 1.00 27.28 91 GLY A O 1
ATOM 701 N N . ALA A 1 92 ? -15.604 29.721 36.354 1.00 31.30 92 ALA A N 1
ATOM 702 C CA . ALA A 1 92 ? -15.015 30.000 35.033 1.00 31.30 92 ALA A CA 1
ATOM 703 C C . ALA A 1 92 ? -13.472 30.099 35.053 1.00 31.30 92 ALA A C 1
ATOM 705 O O . ALA A 1 92 ? -12.913 30.559 36.049 1.00 31.30 92 ALA A O 1
ATOM 706 N N . PRO A 1 93 ? -12.791 29.806 33.924 1.00 27.77 93 PRO A N 1
ATOM 707 C CA . PRO A 1 93 ? -11.530 30.461 33.550 1.00 27.77 93 PRO A CA 1
ATOM 708 C C . PRO A 1 93 ? -11.581 31.134 32.145 1.00 27.77 93 PRO A C 1
ATOM 710 O O . PRO A 1 93 ? -12.540 30.928 31.401 1.00 27.77 93 PRO A O 1
ATOM 713 N N . PRO A 1 94 ? -10.601 32.002 31.797 1.00 28.94 94 PRO A N 1
ATOM 714 C CA . PRO A 1 94 ? -10.803 33.211 30.978 1.00 28.94 94 PRO A CA 1
ATOM 715 C C . PRO A 1 94 ? -10.623 33.034 29.449 1.00 28.94 94 PRO A C 1
ATOM 717 O O . PRO A 1 94 ? -10.062 32.033 29.005 1.00 28.94 94 PRO A O 1
ATOM 720 N N . PRO A 1 95 ? -11.075 34.016 28.629 1.00 31.36 95 PRO A N 1
ATOM 721 C CA . PRO A 1 95 ? -11.147 33.892 27.168 1.00 31.36 95 PRO A CA 1
ATOM 722 C C . PRO A 1 95 ? -9.829 34.200 26.413 1.00 31.36 95 PRO A C 1
ATOM 724 O O . PRO A 1 95 ? -9.003 34.975 26.900 1.00 31.36 95 PRO A O 1
ATOM 727 N N . PRO A 1 96 ? -9.654 33.652 25.189 1.00 30.06 96 PRO A N 1
ATOM 728 C CA . PRO A 1 96 ? -8.457 33.831 24.356 1.00 30.06 96 PRO A CA 1
ATOM 729 C C . PRO A 1 96 ? -8.402 35.182 23.600 1.00 30.06 96 PRO A C 1
ATOM 731 O O . PRO A 1 96 ? -9.448 35.778 23.314 1.00 30.06 96 PRO A O 1
ATOM 734 N N . PRO A 1 97 ? -7.197 35.671 23.224 1.00 27.84 97 PRO A N 1
ATOM 735 C CA . PRO A 1 97 ? -7.016 36.961 22.557 1.00 27.84 97 PRO A CA 1
ATOM 736 C C . PRO A 1 97 ? -7.329 36.917 21.048 1.00 27.84 97 PRO A C 1
ATOM 738 O O . PRO A 1 97 ? -7.030 35.953 20.347 1.00 27.84 97 PRO A O 1
ATOM 741 N N . LYS A 1 98 ? -7.922 38.013 20.555 1.00 28.97 98 LYS A N 1
ATOM 742 C CA . LYS A 1 98 ? -8.351 38.246 19.164 1.00 28.97 98 LYS A CA 1
ATOM 743 C C . LYS A 1 98 ? -7.203 38.767 18.289 1.00 28.97 98 LYS A C 1
ATOM 745 O O . LYS A 1 98 ? -6.464 39.645 18.726 1.00 28.97 98 LYS A O 1
ATOM 750 N N . VAL A 1 99 ? -7.145 38.347 17.021 1.00 28.72 99 VAL A N 1
ATOM 751 C CA . VAL A 1 99 ? -6.357 39.019 15.968 1.00 28.72 99 VAL A CA 1
ATOM 752 C C . VAL A 1 99 ? -7.281 39.425 14.816 1.00 28.72 99 VAL A C 1
ATOM 754 O O . VAL A 1 99 ? -7.993 38.601 14.247 1.00 28.72 99 VAL A O 1
ATOM 757 N N . ASN A 1 100 ? -7.282 40.728 14.521 1.00 26.84 100 ASN A N 1
ATOM 758 C CA . ASN A 1 100 ? -8.061 41.398 13.480 1.00 26.84 100 ASN A CA 1
ATOM 759 C C . ASN A 1 100 ? -7.414 41.240 12.094 1.00 26.84 100 ASN A C 1
ATOM 761 O O . ASN A 1 100 ? -6.203 41.395 11.953 1.00 26.84 100 ASN A O 1
ATOM 765 N N . GLY A 1 101 ? -8.237 41.031 11.064 1.00 25.81 101 GLY A N 1
ATOM 766 C CA . GLY A 1 101 ? -7.827 41.109 9.662 1.00 25.81 101 GLY A CA 1
ATOM 767 C C . GLY A 1 101 ? -7.829 42.535 9.100 1.00 25.81 101 GLY A C 1
ATOM 768 O O . GLY A 1 101 ? -8.549 43.404 9.590 1.00 25.81 101 GLY A O 1
ATOM 769 N N . LYS A 1 102 ? -7.072 42.744 8.015 1.00 23.78 102 LYS A N 1
ATOM 770 C CA . LYS A 1 102 ? -7.329 43.749 6.968 1.00 23.78 102 LYS A CA 1
ATOM 771 C C . LYS A 1 102 ? -6.833 43.225 5.612 1.00 23.78 102 LYS A C 1
ATOM 773 O O . LYS A 1 102 ? -5.822 42.536 5.538 1.00 23.78 102 LYS A O 1
ATOM 778 N N . ALA A 1 103 ? -7.607 43.531 4.575 1.00 23.81 103 ALA A N 1
ATOM 779 C CA . ALA A 1 103 ? -7.518 43.027 3.206 1.00 23.81 103 ALA A CA 1
ATOM 780 C C . ALA A 1 103 ? -6.538 43.804 2.293 1.00 23.81 103 ALA A C 1
ATOM 782 O O . ALA A 1 103 ? -6.280 44.972 2.562 1.00 23.81 103 ALA A O 1
ATOM 783 N N . ALA A 1 104 ? -6.073 43.108 1.233 1.00 26.06 104 ALA A N 1
ATOM 784 C CA . ALA A 1 104 ? -5.862 43.463 -0.199 1.00 26.06 104 ALA A CA 1
ATOM 785 C C . ALA A 1 104 ? -5.402 44.902 -0.595 1.00 26.06 104 ALA A C 1
ATOM 787 O O . ALA A 1 104 ? -5.879 45.863 0.000 1.00 26.06 104 ALA A O 1
ATOM 788 N N . PRO A 1 105 ? -4.583 45.111 -1.665 1.00 29.09 105 PRO A N 1
ATOM 789 C CA . PRO A 1 105 ? -5.013 44.798 -3.038 1.00 29.09 105 PRO A CA 1
ATOM 790 C C . PRO A 1 105 ? -3.930 44.386 -4.070 1.00 29.09 105 PRO A C 1
ATOM 792 O O . PRO A 1 105 ? -2.728 44.347 -3.832 1.00 29.09 105 PRO A O 1
ATOM 795 N N . THR A 1 106 ? -4.465 44.067 -5.246 1.00 28.89 106 THR A N 1
ATOM 796 C CA . THR A 1 106 ? -3.919 43.682 -6.554 1.00 28.89 106 THR A CA 1
ATOM 797 C C . THR A 1 106 ? -2.965 44.684 -7.220 1.00 28.89 106 THR A C 1
ATOM 799 O O . THR A 1 106 ? -3.215 45.885 -7.162 1.00 28.89 106 THR A O 1
ATOM 802 N N . ASN A 1 107 ? -2.013 44.194 -8.030 1.00 23.59 107 ASN A N 1
ATOM 803 C CA . ASN A 1 107 ? -1.799 44.694 -9.401 1.00 23.59 107 ASN A CA 1
ATOM 804 C C . ASN A 1 107 ? -0.871 43.785 -10.226 1.00 23.59 107 ASN A C 1
ATOM 806 O O . ASN A 1 107 ? 0.118 43.265 -9.718 1.00 23.59 107 ASN A O 1
ATOM 810 N N . GLY A 1 108 ? -1.199 43.610 -11.510 1.00 23.39 108 GLY A N 1
ATOM 811 C CA . GLY A 1 108 ? -0.420 42.828 -12.471 1.00 23.39 108 GLY A CA 1
ATOM 812 C C . GLY A 1 108 ? 0.590 43.647 -13.278 1.00 23.39 108 GLY A C 1
ATOM 813 O O . GLY A 1 108 ? 0.548 44.875 -13.278 1.00 23.39 108 GLY A O 1
ATOM 814 N N . LYS A 1 109 ? 1.460 42.943 -14.016 1.00 23.27 109 LYS A N 1
ATOM 815 C CA . LYS A 1 109 ? 1.964 43.312 -15.353 1.00 23.27 109 LYS A CA 1
ATOM 816 C C . LYS A 1 109 ? 2.813 42.181 -15.948 1.00 23.27 109 LYS A C 1
ATOM 818 O O . LYS A 1 109 ? 3.602 41.546 -15.259 1.00 23.27 109 LYS A O 1
ATOM 823 N N . ALA A 1 110 ? 2.617 41.957 -17.243 1.00 25.36 110 ALA A N 1
ATOM 824 C CA . ALA A 1 110 ? 3.338 41.020 -18.098 1.00 25.36 110 ALA A CA 1
ATOM 825 C C . ALA A 1 110 ? 4.651 41.620 -18.634 1.00 25.36 110 ALA A C 1
ATOM 827 O O . ALA A 1 110 ? 4.698 42.823 -18.881 1.00 25.36 110 ALA A O 1
ATOM 828 N N . ALA A 1 111 ? 5.653 40.782 -18.934 1.00 24.27 111 ALA A N 1
ATOM 829 C CA . ALA A 1 111 ? 6.640 41.033 -19.993 1.00 24.27 111 ALA A CA 1
ATOM 830 C C . ALA A 1 111 ? 7.393 39.746 -20.394 1.00 24.27 111 ALA A C 1
ATOM 832 O O . ALA A 1 111 ? 7.844 38.977 -19.551 1.00 24.27 111 ALA A O 1
ATOM 833 N N . LYS A 1 112 ? 7.511 39.544 -21.712 1.00 23.50 112 LYS A N 1
ATOM 834 C CA . LYS A 1 112 ? 8.315 38.531 -22.420 1.00 23.50 112 LYS A CA 1
ATOM 835 C C . LYS A 1 112 ? 9.813 38.874 -22.360 1.00 23.50 112 LYS A C 1
ATOM 837 O O . LYS A 1 112 ? 10.121 40.058 -22.404 1.00 23.50 112 LYS A O 1
ATOM 842 N N . ALA A 1 113 ? 10.705 37.881 -22.479 1.00 24.14 113 ALA A N 1
ATOM 843 C CA . ALA A 1 113 ? 11.881 37.946 -23.368 1.00 24.14 113 ALA A CA 1
ATOM 844 C C . ALA A 1 113 ? 12.649 36.609 -23.451 1.00 24.14 113 ALA A C 1
ATOM 846 O O . ALA A 1 113 ? 12.901 35.947 -22.450 1.00 24.14 113 ALA A O 1
ATOM 847 N N . ASN A 1 114 ? 13.031 36.267 -24.683 1.00 24.86 114 ASN A N 1
ATOM 848 C CA . ASN A 1 114 ? 13.956 35.210 -25.098 1.00 24.86 114 ASN A CA 1
ATOM 849 C C . ASN A 1 114 ? 15.387 35.420 -24.571 1.00 24.86 114 ASN A C 1
ATOM 851 O O . ASN A 1 114 ? 15.844 36.556 -24.477 1.00 24.86 114 ASN A O 1
ATOM 855 N N . GLY A 1 115 ? 16.147 34.327 -24.439 1.00 24.41 115 GLY A N 1
ATOM 856 C CA . GLY A 1 115 ? 17.609 34.370 -24.340 1.00 24.41 115 GLY A CA 1
ATOM 857 C C . GLY A 1 115 ? 18.264 32.999 -24.526 1.00 24.41 115 GLY A C 1
ATOM 858 O O . GLY A 1 115 ? 18.395 32.239 -23.575 1.00 24.41 115 GLY A O 1
ATOM 859 N N . LYS A 1 116 ? 18.685 32.688 -25.760 1.00 23.81 116 LYS A N 1
ATOM 860 C CA . LYS A 1 116 ? 19.650 31.618 -26.086 1.00 23.81 116 LYS A CA 1
ATOM 861 C C . LYS A 1 116 ? 20.979 31.880 -25.373 1.00 23.81 116 LYS A C 1
ATOM 863 O O . LYS A 1 116 ? 21.498 32.979 -25.532 1.00 23.81 116 LYS A O 1
ATOM 868 N N . VAL A 1 117 ? 21.606 30.850 -24.797 1.00 26.53 117 VAL A N 1
ATOM 869 C CA . VAL A 1 117 ? 23.076 30.765 -24.699 1.00 26.53 117 VAL A CA 1
ATOM 870 C C . VAL A 1 117 ? 23.528 29.312 -24.888 1.00 26.53 117 VAL A C 1
ATOM 872 O O . VAL A 1 117 ? 23.108 28.412 -24.169 1.00 26.53 117 VAL A O 1
ATOM 875 N N . ASN A 1 118 ? 24.385 29.109 -25.891 1.00 24.12 118 ASN A N 1
ATOM 876 C CA . ASN A 1 118 ? 25.198 27.913 -26.108 1.00 24.12 118 ASN A CA 1
ATOM 877 C C . ASN A 1 118 ? 26.393 27.914 -25.143 1.00 24.12 118 ASN A C 1
ATOM 879 O O . ASN A 1 118 ? 27.027 28.952 -24.972 1.00 24.12 118 ASN A O 1
ATOM 883 N N . GLY A 1 119 ? 26.798 26.746 -24.642 1.00 24.91 119 GLY A N 1
ATOM 884 C CA . GLY A 1 119 ? 28.065 26.591 -23.925 1.00 24.91 119 GLY A CA 1
ATOM 885 C C . GLY A 1 119 ? 28.492 25.132 -23.818 1.00 24.91 119 GLY A C 1
ATOM 886 O O . GLY A 1 119 ? 28.005 24.401 -22.966 1.00 24.91 119 GLY A O 1
ATOM 887 N N . LYS A 1 120 ? 29.404 24.713 -24.703 1.00 23.52 120 LYS A N 1
ATOM 888 C CA . LYS A 1 120 ? 30.166 23.459 -24.608 1.00 23.52 120 LYS A CA 1
ATOM 889 C C . LYS A 1 120 ? 30.940 23.412 -23.286 1.00 23.52 120 LYS A C 1
ATOM 891 O O . LYS A 1 120 ? 31.632 24.375 -22.974 1.00 23.52 120 LYS A O 1
ATOM 896 N N . ALA A 1 121 ? 30.979 22.254 -22.633 1.00 25.56 121 ALA A N 1
ATOM 897 C CA . ALA A 1 121 ? 32.134 21.861 -21.834 1.00 25.56 121 ALA A CA 1
ATOM 898 C C . ALA A 1 121 ? 32.329 20.344 -21.907 1.00 25.56 121 ALA A C 1
ATOM 900 O O . ALA A 1 121 ? 31.425 19.548 -21.680 1.00 25.56 121 ALA A O 1
ATOM 901 N N . ASN A 1 122 ? 33.540 20.005 -22.322 1.00 23.88 122 ASN A N 1
ATOM 902 C CA . ASN A 1 122 ? 34.095 18.693 -22.580 1.00 23.88 122 ASN A CA 1
ATOM 903 C C . ASN A 1 122 ? 34.649 18.144 -21.255 1.00 23.88 122 ASN A C 1
ATOM 905 O O . ASN A 1 122 ? 35.343 18.875 -20.552 1.00 23.88 122 ASN A O 1
ATOM 909 N N . GLY A 1 123 ? 34.389 16.881 -20.927 1.00 24.62 123 GLY A N 1
ATOM 910 C CA . GLY A 1 123 ? 34.907 16.251 -19.713 1.00 24.62 123 GLY A CA 1
ATOM 911 C C . GLY A 1 123 ? 34.909 14.737 -19.847 1.00 24.62 123 GLY A C 1
ATOM 912 O O . GLY A 1 123 ? 33.920 14.081 -19.549 1.00 24.62 123 GLY A O 1
ATOM 913 N N . LYS A 1 124 ? 36.025 14.198 -20.347 1.00 25.05 124 LYS A N 1
ATOM 914 C CA . LYS A 1 124 ? 36.334 12.765 -20.367 1.00 25.05 124 LYS A CA 1
ATOM 915 C C . LYS A 1 124 ? 36.281 12.205 -18.941 1.00 25.05 124 LYS A C 1
ATOM 917 O O . LYS A 1 124 ? 36.991 12.708 -18.078 1.00 25.05 124 LYS A O 1
ATOM 922 N N . ALA A 1 125 ? 35.556 11.111 -18.738 1.00 24.39 125 ALA A N 1
ATOM 923 C CA . ALA A 1 125 ? 35.837 10.169 -17.662 1.00 24.39 125 ALA A CA 1
ATOM 924 C C . ALA A 1 125 ? 35.788 8.756 -18.250 1.00 24.39 125 ALA A C 1
ATOM 926 O O . ALA A 1 125 ? 34.829 8.374 -18.918 1.00 24.39 125 ALA A O 1
ATOM 927 N N . GLN A 1 126 ? 36.909 8.060 -18.097 1.00 24.08 126 GLN A N 1
ATOM 928 C CA . GLN A 1 126 ? 37.227 6.767 -18.683 1.00 24.08 126 GLN A CA 1
ATOM 929 C C . GLN A 1 126 ? 36.257 5.673 -18.239 1.00 24.08 126 GLN A C 1
ATOM 931 O O . GLN A 1 126 ? 35.907 5.563 -17.066 1.00 24.08 126 GLN A O 1
ATOM 936 N N . ALA A 1 127 ? 35.886 4.845 -19.211 1.00 25.02 127 ALA A N 1
ATOM 937 C CA . ALA A 1 127 ? 35.267 3.552 -19.007 1.00 25.02 127 ALA A CA 1
ATOM 938 C C . ALA A 1 127 ? 36.233 2.619 -18.265 1.00 25.02 127 ALA A C 1
ATOM 940 O O . ALA A 1 127 ? 37.376 2.460 -18.689 1.00 25.02 127 ALA A O 1
ATOM 941 N N . ASN A 1 128 ? 35.742 1.974 -17.209 1.00 26.25 128 ASN A N 1
ATOM 942 C CA . ASN A 1 128 ? 36.224 0.660 -16.809 1.00 26.25 128 ASN A CA 1
ATOM 943 C C . ASN A 1 128 ? 35.068 -0.319 -17.018 1.00 26.25 128 ASN A C 1
ATOM 945 O O . ASN A 1 128 ? 34.125 -0.377 -16.230 1.00 26.25 128 ASN A O 1
ATOM 949 N N . ASP A 1 129 ? 35.148 -1.029 -18.140 1.00 29.81 129 ASP A N 1
ATOM 950 C CA . ASP A 1 129 ? 34.360 -2.212 -18.448 1.00 29.81 129 ASP A CA 1
ATOM 951 C C . ASP A 1 129 ? 34.812 -3.361 -17.536 1.00 29.81 129 ASP A C 1
ATOM 953 O O . ASP A 1 129 ? 35.850 -3.982 -17.761 1.00 29.81 129 ASP A O 1
ATOM 957 N N . THR A 1 130 ? 34.000 -3.689 -16.536 1.00 25.81 130 THR A N 1
ATOM 958 C CA . THR A 1 130 ? 33.986 -5.030 -15.946 1.00 25.81 130 THR A CA 1
ATOM 959 C C . THR A 1 130 ? 32.539 -5.487 -15.871 1.00 25.81 130 THR A C 1
ATOM 961 O O . THR A 1 130 ? 31.760 -5.076 -15.014 1.00 25.81 130 THR A O 1
ATOM 964 N N . VAL A 1 131 ? 32.170 -6.310 -16.851 1.00 30.62 131 VAL A N 1
ATOM 965 C CA . VAL A 1 131 ? 30.912 -7.050 -16.894 1.00 30.62 131 VAL A CA 1
ATOM 966 C C . VAL A 1 131 ? 30.947 -8.064 -15.752 1.00 30.62 131 VAL A C 1
ATOM 968 O O . VAL A 1 131 ? 31.564 -9.117 -15.878 1.00 30.62 131 VAL A O 1
ATOM 971 N N . SER A 1 132 ? 30.317 -7.741 -14.627 1.00 27.72 132 SER A N 1
ATOM 972 C CA . SER A 1 132 ? 29.968 -8.746 -13.625 1.00 27.72 132 SER A CA 1
ATOM 973 C C . SER A 1 132 ? 28.735 -9.492 -14.130 1.00 27.72 132 SER A C 1
ATOM 975 O O . SER A 1 132 ? 27.688 -8.877 -14.344 1.00 27.72 132 SER A O 1
ATOM 977 N N . GLU A 1 133 ? 28.860 -10.800 -14.359 1.00 27.66 133 GLU A N 1
ATOM 978 C CA . GLU A 1 133 ? 27.715 -11.677 -14.610 1.00 27.66 133 GLU A CA 1
ATOM 979 C C . GLU A 1 133 ? 26.642 -11.491 -13.521 1.00 27.66 133 GLU A C 1
ATOM 981 O O . GLU A 1 133 ? 26.980 -11.304 -12.345 1.00 27.66 133 GLU A O 1
ATOM 986 N N . PRO A 1 134 ? 25.344 -11.541 -13.874 1.00 37.50 134 PRO A N 1
ATOM 987 C CA . PRO A 1 134 ? 24.295 -11.601 -12.869 1.00 37.50 134 PRO A CA 1
ATOM 988 C C . PRO A 1 134 ? 24.492 -12.864 -12.014 1.00 37.50 134 PRO A C 1
ATOM 990 O O . PRO A 1 134 ? 24.805 -13.923 -12.564 1.00 37.50 134 PRO A O 1
ATOM 993 N N . PRO A 1 135 ? 24.312 -12.790 -10.682 1.00 31.56 135 PRO A N 1
ATOM 994 C CA . PRO A 1 135 ? 24.460 -13.961 -9.831 1.00 31.56 135 PRO A CA 1
ATOM 995 C C . PRO A 1 135 ? 23.482 -15.052 -10.274 1.00 31.56 135 PRO A C 1
ATOM 997 O O . PRO A 1 135 ? 22.310 -14.781 -10.549 1.00 31.56 135 PRO A O 1
ATOM 1000 N N . ALA A 1 136 ? 23.986 -16.284 -10.354 1.00 29.55 136 ALA A N 1
ATOM 1001 C CA . ALA A 1 136 ? 23.197 -17.450 -10.717 1.00 29.55 136 ALA A CA 1
ATOM 1002 C C . ALA A 1 136 ? 21.959 -17.586 -9.805 1.00 29.55 136 ALA A C 1
ATOM 1004 O O . ALA A 1 136 ? 22.040 -17.286 -8.608 1.00 29.55 136 ALA A O 1
ATOM 1005 N N . PRO A 1 137 ? 20.814 -18.053 -10.338 1.00 34.53 137 PRO A N 1
ATOM 1006 C CA . PRO A 1 137 ? 19.647 -18.350 -9.520 1.00 34.53 137 PRO A CA 1
ATOM 1007 C C . PRO A 1 137 ? 20.018 -19.392 -8.461 1.00 34.53 137 PRO A C 1
ATOM 1009 O O . PRO A 1 137 ? 20.601 -20.429 -8.773 1.00 34.53 137 PRO A O 1
ATOM 1012 N N . ILE A 1 138 ? 19.691 -19.091 -7.203 1.00 33.12 138 ILE A N 1
ATOM 1013 C CA . ILE A 1 138 ? 19.981 -19.948 -6.051 1.00 33.12 138 ILE A CA 1
ATOM 1014 C C . ILE A 1 138 ? 19.233 -21.279 -6.247 1.00 33.12 138 ILE A C 1
ATOM 1016 O O . ILE A 1 138 ? 17.999 -21.272 -6.294 1.00 33.12 138 ILE A O 1
ATOM 1020 N N . PRO A 1 139 ? 19.926 -22.426 -6.365 1.00 24.86 139 PRO A N 1
ATOM 1021 C CA . PRO A 1 139 ? 19.266 -23.717 -6.491 1.00 24.86 139 PRO A CA 1
ATOM 1022 C C . PRO A 1 139 ? 18.550 -24.059 -5.181 1.00 24.86 139 PRO A 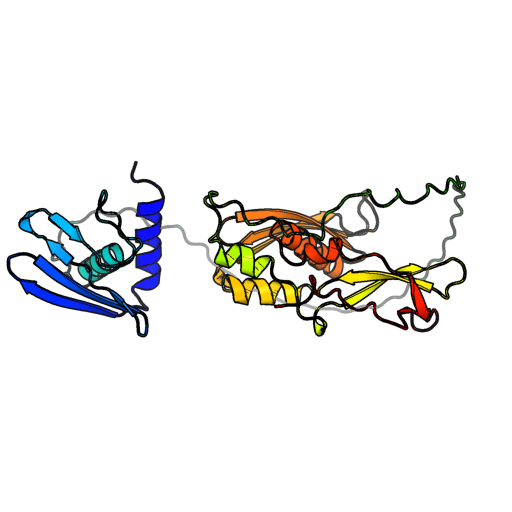C 1
ATOM 1024 O O . PRO A 1 139 ? 19.178 -24.091 -4.124 1.00 24.86 139 PRO A O 1
ATOM 1027 N N . GLY A 1 140 ? 17.243 -24.320 -5.251 1.00 32.56 140 GLY A N 1
ATOM 1028 C CA . GLY A 1 140 ? 16.455 -24.773 -4.102 1.00 32.56 140 GLY A CA 1
ATOM 1029 C C . GLY A 1 140 ? 15.474 -23.765 -3.504 1.00 32.56 140 GLY A C 1
ATOM 1030 O O . GLY A 1 140 ? 15.069 -23.965 -2.364 1.00 32.56 140 GLY A O 1
ATOM 1031 N N . THR A 1 141 ? 15.035 -22.721 -4.219 1.00 31.42 141 THR A N 1
ATOM 1032 C CA . THR A 1 141 ? 13.782 -22.050 -3.824 1.00 31.42 141 THR A CA 1
ATOM 1033 C C . THR A 1 141 ? 12.620 -23.019 -4.048 1.00 31.42 141 THR A C 1
ATOM 1035 O O . THR A 1 141 ? 12.328 -23.310 -5.211 1.00 31.42 141 THR A O 1
ATOM 1038 N N . PRO A 1 142 ? 11.962 -23.542 -2.993 1.00 32.25 142 PRO A N 1
ATOM 1039 C CA . PRO A 1 142 ? 10.705 -24.254 -3.178 1.00 32.25 142 PRO A CA 1
ATOM 1040 C C . PRO A 1 142 ? 9.720 -23.300 -3.856 1.00 32.25 142 PRO A C 1
ATOM 1042 O O . PRO A 1 142 ? 9.778 -22.093 -3.594 1.00 32.25 142 PRO A O 1
ATOM 1045 N N . ASP A 1 143 ? 8.860 -23.835 -4.730 1.00 38.28 143 ASP A N 1
ATOM 1046 C CA . ASP A 1 143 ? 7.743 -23.118 -5.355 1.00 38.28 143 ASP A CA 1
ATOM 1047 C C . ASP A 1 143 ? 7.187 -22.099 -4.367 1.00 38.28 143 ASP A C 1
ATOM 1049 O O . ASP A 1 143 ? 6.728 -22.491 -3.298 1.00 38.28 143 ASP A O 1
ATOM 1053 N N . SER A 1 144 ? 7.350 -20.809 -4.671 1.00 33.31 144 SER A N 1
ATOM 1054 C CA . SER A 1 144 ? 7.266 -19.703 -3.716 1.00 33.31 144 SER A CA 1
ATOM 1055 C C . SER A 1 144 ? 6.003 -19.773 -2.849 1.00 33.31 144 SER A C 1
ATOM 1057 O O . SER A 1 144 ? 4.951 -19.231 -3.201 1.00 33.31 144 SER A O 1
ATOM 1059 N N . VAL A 1 145 ? 6.096 -20.438 -1.698 1.00 37.81 145 VAL A N 1
ATOM 1060 C CA . VAL A 1 145 ? 5.057 -20.413 -0.679 1.00 37.81 145 VAL A CA 1
ATOM 1061 C C . VAL A 1 145 ? 5.191 -19.048 -0.031 1.00 37.81 145 VAL A C 1
ATOM 1063 O O . VAL A 1 145 ? 6.187 -18.758 0.634 1.00 37.81 145 VAL A O 1
ATOM 1066 N N . PHE A 1 146 ? 4.220 -18.176 -0.302 1.00 37.31 146 PHE A N 1
ATOM 1067 C CA . PHE A 1 146 ? 4.086 -16.893 0.377 1.00 37.31 146 PHE A CA 1
ATOM 1068 C C . PHE A 1 146 ? 4.293 -17.096 1.885 1.00 37.31 146 PHE A C 1
ATOM 1070 O O . PHE A 1 146 ? 3.746 -18.057 2.435 1.00 37.31 146 PHE A O 1
ATOM 1077 N N . PRO A 1 147 ? 5.054 -16.229 2.574 1.00 37.91 147 PRO A N 1
ATOM 1078 C CA . PRO A 1 147 ? 5.141 -16.317 4.020 1.00 37.91 147 PRO A CA 1
ATOM 1079 C C . PRO A 1 147 ? 3.726 -16.187 4.586 1.00 37.91 147 PRO A C 1
ATOM 1081 O O . PRO A 1 147 ? 3.068 -15.162 4.400 1.00 37.91 147 PRO A O 1
ATOM 1084 N N . VAL A 1 148 ? 3.254 -17.247 5.244 1.00 38.56 148 VAL A N 1
ATOM 1085 C CA . VAL A 1 148 ? 2.015 -17.213 6.021 1.00 38.56 148 VAL A CA 1
ATOM 1086 C C . VAL A 1 148 ? 2.193 -16.101 7.057 1.00 38.56 148 VAL A C 1
ATOM 1088 O O . VAL A 1 148 ? 3.230 -16.088 7.733 1.00 38.56 148 VAL A O 1
ATOM 1091 N N . PRO A 1 149 ? 1.262 -15.134 7.168 1.00 39.34 149 PRO A N 1
ATOM 1092 C CA . PRO A 1 149 ? 1.383 -14.084 8.165 1.00 39.34 149 PRO A CA 1
ATOM 1093 C C . PRO A 1 149 ? 1.542 -14.735 9.539 1.00 39.34 149 PRO A C 1
ATOM 1095 O O . PRO A 1 149 ? 0.718 -15.548 9.955 1.00 39.34 149 PRO A O 1
ATOM 1098 N N . VAL A 1 150 ? 2.643 -14.409 10.221 1.00 40.19 150 VAL A N 1
ATOM 1099 C CA . VAL A 1 150 ? 2.922 -14.900 11.571 1.00 40.19 150 VAL A CA 1
ATOM 1100 C C . VAL A 1 150 ? 1.782 -14.431 12.469 1.00 40.19 150 VAL A C 1
ATOM 1102 O O . VAL A 1 150 ? 1.631 -13.237 12.737 1.00 40.19 150 VAL A O 1
ATOM 1105 N N . VAL A 1 151 ? 0.949 -15.377 12.897 1.00 34.75 151 VAL A N 1
ATOM 1106 C CA . VAL A 1 151 ? -0.144 -15.136 13.835 1.00 34.75 151 VAL A CA 1
ATOM 1107 C C . VAL A 1 151 ? 0.489 -14.750 15.171 1.00 34.75 151 VAL A C 1
ATOM 1109 O O . VAL A 1 151 ? 1.160 -15.571 15.789 1.00 34.75 151 VAL A O 1
ATOM 1112 N N . GLY A 1 152 ? 0.314 -13.495 15.599 1.00 38.25 152 GLY A N 1
ATOM 1113 C CA . GLY A 1 152 ? 0.788 -13.049 16.916 1.00 38.25 152 GLY A CA 1
ATOM 1114 C C . GLY A 1 152 ? 1.401 -11.651 17.025 1.00 38.25 152 GLY A C 1
ATOM 1115 O O . GLY A 1 152 ? 1.940 -11.339 18.081 1.00 38.25 152 GLY A O 1
ATOM 1116 N N . LEU A 1 153 ? 1.326 -10.789 16.006 1.00 38.06 153 LEU A N 1
ATOM 1117 C CA . LEU A 1 153 ? 1.736 -9.384 16.142 1.00 38.06 153 LEU A CA 1
ATOM 1118 C C . LEU A 1 153 ? 0.516 -8.460 16.121 1.00 38.06 153 LEU A C 1
ATOM 1120 O O . LEU A 1 153 ? -0.337 -8.544 15.244 1.00 38.06 153 LEU A O 1
ATOM 1124 N N . THR A 1 154 ? 0.462 -7.569 17.106 1.00 48.66 154 THR A N 1
ATOM 1125 C CA . THR A 1 154 ? -0.582 -6.589 17.456 1.00 48.66 154 THR A CA 1
ATOM 1126 C C . THR A 1 154 ? -0.812 -5.482 16.412 1.00 48.66 154 THR A C 1
ATOM 1128 O O . THR A 1 154 ? -1.100 -4.347 16.776 1.00 48.66 154 THR A O 1
ATOM 1131 N N . GLY A 1 155 ? -0.635 -5.774 15.122 1.00 62.00 155 GLY A N 1
ATOM 1132 C CA . GLY A 1 155 ? -0.680 -4.792 14.041 1.00 62.00 155 GLY A CA 1
ATOM 1133 C C . GLY A 1 155 ? -1.963 -4.838 13.211 1.00 62.00 155 GLY A C 1
ATOM 1134 O O . GLY A 1 155 ? -2.725 -3.880 13.205 1.00 62.00 155 GLY A O 1
ATOM 1135 N N . TRP A 1 156 ? -2.218 -5.951 12.521 1.00 72.50 156 TRP A N 1
ATOM 1136 C CA . TRP A 1 156 ? -3.383 -6.122 11.644 1.00 72.50 156 TRP A CA 1
ATOM 1137 C C . TRP A 1 156 ? -4.065 -7.468 11.880 1.00 72.50 156 TRP A C 1
ATOM 1139 O O . TRP A 1 156 ? -3.457 -8.404 12.401 1.00 72.50 156 TRP A O 1
ATOM 1149 N N . SER A 1 157 ? -5.322 -7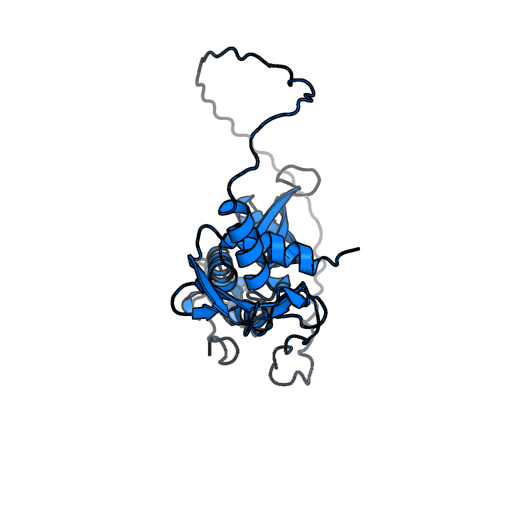.587 11.447 1.00 82.19 157 SER A N 1
ATOM 1150 C CA . SER A 1 157 ? -5.971 -8.892 11.334 1.00 82.19 157 SER A CA 1
ATOM 1151 C C . SER A 1 157 ? -5.350 -9.705 10.191 1.00 82.19 157 SER A C 1
ATOM 1153 O O . SER A 1 157 ? -4.809 -9.148 9.232 1.00 82.19 157 SER A O 1
ATOM 1155 N N . VAL A 1 158 ? -5.464 -11.035 10.267 1.00 79.44 158 VAL A N 1
ATOM 1156 C CA . VAL A 1 158 ? -5.022 -11.942 9.190 1.00 79.44 158 VAL A CA 1
ATOM 1157 C C . VAL A 1 158 ? -5.695 -11.577 7.863 1.00 79.44 158 VAL A C 1
ATOM 1159 O O . VAL A 1 158 ? -5.017 -11.488 6.848 1.00 79.44 158 VAL A O 1
ATOM 1162 N N . ALA A 1 159 ? -6.991 -11.250 7.889 1.00 82.31 159 ALA A N 1
ATOM 1163 C CA . ALA A 1 159 ? -7.747 -10.858 6.702 1.00 82.31 159 ALA A CA 1
ATOM 1164 C C . ALA A 1 159 ? -7.197 -9.587 6.028 1.00 82.31 159 ALA A C 1
ATOM 1166 O O . ALA A 1 159 ? -7.089 -9.544 4.805 1.00 82.31 159 ALA A O 1
ATOM 1167 N N . VAL A 1 160 ? -6.805 -8.571 6.810 1.00 87.44 160 VAL A N 1
ATOM 1168 C CA . VAL A 1 160 ? -6.177 -7.352 6.267 1.00 87.44 160 VAL A CA 1
ATOM 1169 C C . VAL A 1 160 ? -4.823 -7.688 5.651 1.00 87.44 160 VAL A C 1
ATOM 1171 O O . VAL A 1 160 ? -4.550 -7.298 4.519 1.00 87.44 160 VAL A O 1
ATOM 1174 N N . ALA A 1 161 ? -3.986 -8.451 6.358 1.00 86.38 161 ALA A N 1
ATOM 1175 C CA . ALA A 1 161 ? -2.677 -8.842 5.843 1.00 86.38 161 ALA A CA 1
ATOM 1176 C C . ALA A 1 161 ? -2.790 -9.635 4.525 1.00 86.38 161 ALA A C 1
ATOM 1178 O O . ALA A 1 161 ? -2.078 -9.342 3.566 1.00 86.38 161 ALA A O 1
ATOM 1179 N N . GLU A 1 162 ? -3.711 -10.596 4.448 1.00 87.12 162 GLU A N 1
ATOM 1180 C CA . GLU A 1 162 ? -3.972 -11.386 3.240 1.00 87.12 162 GLU A CA 1
ATOM 1181 C C . GLU A 1 162 ? -4.508 -10.534 2.083 1.00 87.12 162 GLU A C 1
ATOM 1183 O O . GLU A 1 162 ? -4.071 -10.697 0.943 1.00 87.12 162 GLU A O 1
ATOM 1188 N N . ALA A 1 163 ? -5.420 -9.597 2.356 1.00 89.38 163 ALA A N 1
ATOM 1189 C CA . ALA A 1 163 ? -5.965 -8.702 1.340 1.00 89.38 163 ALA A CA 1
ATOM 1190 C C . ALA A 1 163 ? -4.891 -7.774 0.747 1.00 89.38 163 ALA A C 1
ATOM 1192 O O . ALA A 1 163 ? -4.825 -7.623 -0.477 1.00 89.38 163 ALA A O 1
ATOM 1193 N N . LEU A 1 164 ? -3.991 -7.229 1.573 1.00 92.31 164 LEU A N 1
ATOM 1194 C CA . LEU A 1 164 ? -2.863 -6.418 1.098 1.00 92.31 164 LEU A CA 1
ATOM 1195 C C . LEU A 1 164 ? -1.848 -7.240 0.286 1.00 92.31 164 LEU A C 1
ATOM 1197 O O . LEU A 1 164 ? -1.273 -6.726 -0.672 1.00 92.31 164 LEU A O 1
ATOM 1201 N N . LEU A 1 165 ? -1.644 -8.514 0.636 1.00 91.12 165 LEU A N 1
ATOM 1202 C CA . LEU A 1 165 ? -0.727 -9.424 -0.065 1.00 91.12 165 LEU A CA 1
ATOM 1203 C C . LEU A 1 165 ? -1.302 -10.020 -1.360 1.00 91.12 165 LEU A C 1
ATOM 1205 O O . LEU A 1 165 ? -0.535 -10.535 -2.177 1.00 91.12 165 LEU A O 1
ATOM 1209 N N . ARG A 1 166 ? -2.626 -9.981 -1.562 1.00 90.88 166 ARG A N 1
ATOM 1210 C CA . ARG A 1 166 ? -3.284 -10.610 -2.717 1.00 90.88 166 ARG A CA 1
ATOM 1211 C C . ARG A 1 166 ? -2.742 -10.039 -4.040 1.00 90.88 166 ARG A C 1
ATOM 1213 O O . ARG A 1 166 ? -2.672 -8.813 -4.176 1.00 90.88 166 ARG A O 1
ATOM 1220 N N . PRO A 1 167 ? -2.430 -10.886 -5.041 1.00 92.50 167 PRO A N 1
ATOM 1221 C CA . PRO A 1 167 ? -1.985 -10.416 -6.347 1.00 92.50 167 PRO A CA 1
ATOM 1222 C C . PRO A 1 167 ? -2.961 -9.433 -7.007 1.00 92.50 167 PRO A C 1
ATOM 1224 O O . PRO A 1 167 ? -4.168 -9.456 -6.748 1.00 92.50 167 PRO A O 1
ATOM 1227 N N . PHE A 1 168 ? -2.441 -8.556 -7.864 1.00 92.62 168 PHE A N 1
ATOM 1228 C CA . PHE A 1 168 ? -3.270 -7.698 -8.705 1.00 92.62 168 PHE A CA 1
ATOM 1229 C C . PHE A 1 168 ? -3.808 -8.483 -9.908 1.00 92.62 168 PHE A C 1
ATOM 1231 O O . PHE A 1 168 ? -3.113 -9.365 -10.422 1.00 92.62 168 PHE A O 1
ATOM 1238 N N . PRO A 1 169 ? -5.022 -8.161 -10.394 1.00 89.69 169 PRO A N 1
ATOM 1239 C CA . PRO A 1 169 ? -5.498 -8.642 -11.685 1.00 89.69 169 PRO A CA 1
ATOM 1240 C C . PRO A 1 169 ? -4.480 -8.349 -12.787 1.00 89.69 169 PRO A C 1
ATOM 1242 O O . PRO A 1 169 ? -3.857 -7.288 -12.791 1.00 89.69 169 PRO A O 1
ATOM 1245 N N . ALA A 1 170 ? -4.345 -9.256 -13.757 1.00 87.94 170 ALA A N 1
ATOM 1246 C CA . ALA A 1 170 ? -3.335 -9.136 -14.809 1.00 87.94 170 ALA A CA 1
ATOM 1247 C C . ALA A 1 170 ? -3.406 -7.804 -15.577 1.00 87.94 170 ALA A C 1
ATOM 1249 O O . ALA A 1 170 ? -2.372 -7.239 -15.912 1.00 87.94 170 ALA A O 1
ATOM 1250 N N . GLY A 1 171 ? -4.613 -7.266 -15.788 1.00 88.38 171 GLY A N 1
ATOM 1251 C CA . GLY A 1 171 ? -4.817 -5.973 -16.450 1.00 88.38 171 GLY A CA 1
ATOM 1252 C C . GLY A 1 171 ? -4.329 -4.750 -15.659 1.00 88.38 171 GLY A C 1
ATOM 1253 O O . GLY A 1 171 ? -4.164 -3.689 -16.248 1.00 88.38 171 GLY A O 1
ATOM 1254 N N . MET A 1 172 ? -4.079 -4.8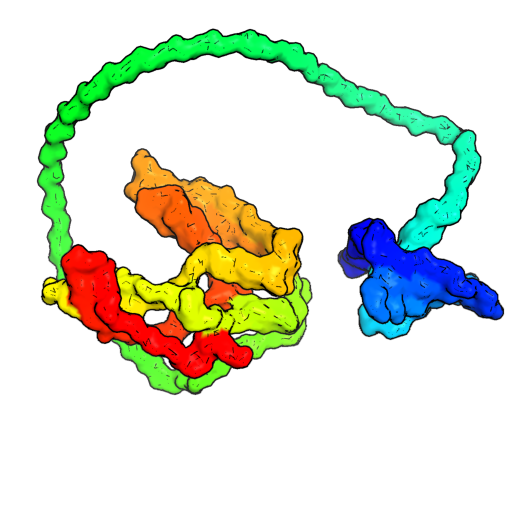83 -14.352 1.00 89.06 172 MET A N 1
ATOM 1255 C CA . MET A 1 172 ? -3.510 -3.823 -13.504 1.00 89.06 172 MET A CA 1
ATOM 1256 C C . MET A 1 172 ? -1.982 -3.922 -13.374 1.00 89.06 172 MET A C 1
ATOM 1258 O O . MET A 1 172 ? -1.353 -3.028 -12.805 1.00 89.06 172 MET A O 1
ATOM 1262 N N . VAL A 1 173 ? -1.375 -5.001 -13.881 1.00 92.12 173 VAL A N 1
ATOM 1263 C CA . VAL A 1 173 ? 0.079 -5.180 -13.895 1.00 92.12 173 VAL A CA 1
ATOM 1264 C C . VAL A 1 173 ? 0.620 -4.691 -15.235 1.00 92.12 173 VAL A C 1
ATOM 1266 O O . VAL A 1 173 ? 0.494 -5.355 -16.264 1.00 92.12 173 VAL A O 1
ATOM 1269 N N . GLY A 1 174 ? 1.232 -3.511 -15.214 1.00 91.25 174 GLY A N 1
ATOM 1270 C CA . GLY A 1 174 ? 1.932 -2.940 -16.357 1.00 91.25 174 GLY A CA 1
ATOM 1271 C C . GLY A 1 174 ? 3.328 -3.536 -16.528 1.00 91.25 174 GLY A C 1
ATOM 1272 O O . GLY A 1 174 ? 3.906 -4.091 -15.594 1.00 91.25 174 GLY A O 1
ATOM 1273 N N . TRP A 1 175 ? 3.896 -3.380 -17.723 1.00 92.38 175 TRP A N 1
ATOM 1274 C CA . TRP A 1 175 ? 5.247 -3.839 -18.047 1.00 92.38 175 TRP A CA 1
ATOM 1275 C C . TRP A 1 175 ? 6.039 -2.728 -18.716 1.00 92.38 175 TRP A C 1
ATOM 1277 O O . TRP A 1 175 ? 5.540 -2.049 -19.612 1.00 92.38 175 TRP A O 1
ATOM 1287 N N . LYS A 1 176 ? 7.287 -2.545 -18.283 1.00 91.00 176 LYS A N 1
ATOM 1288 C CA . LYS A 1 176 ? 8.202 -1.557 -18.856 1.00 91.00 176 LYS A CA 1
ATOM 1289 C C . LYS A 1 176 ? 9.541 -2.179 -19.220 1.00 91.00 176 LYS A C 1
ATOM 1291 O O . LYS A 1 176 ? 9.989 -3.130 -18.582 1.00 91.00 176 LYS A O 1
ATOM 1296 N N . ALA A 1 177 ? 10.190 -1.602 -20.225 1.00 92.38 177 ALA A N 1
ATOM 1297 C CA . ALA A 1 177 ? 11.584 -1.890 -20.527 1.00 92.38 177 ALA A CA 1
ATOM 1298 C C . ALA A 1 177 ? 12.472 -1.293 -19.426 1.00 92.38 177 ALA A C 1
ATOM 1300 O O . ALA A 1 177 ? 12.424 -0.088 -19.185 1.00 92.38 177 ALA A O 1
ATOM 1301 N N . GLN A 1 178 ? 13.264 -2.127 -18.752 1.00 90.88 178 GLN A N 1
ATOM 1302 C CA . GLN A 1 178 ? 14.280 -1.665 -17.802 1.00 90.88 178 GLN A CA 1
ATOM 1303 C C . GLN A 1 178 ? 15.630 -1.477 -18.491 1.00 90.88 178 GLN A C 1
ATOM 1305 O O . GLN A 1 178 ? 16.223 -0.406 -18.411 1.00 90.88 178 GLN A O 1
ATOM 1310 N N . THR A 1 179 ? 16.087 -2.510 -19.195 1.00 92.00 179 THR A N 1
ATOM 1311 C CA . THR A 1 179 ? 17.373 -2.513 -19.896 1.00 92.00 179 THR A CA 1
ATOM 1312 C C . THR A 1 179 ? 17.136 -2.922 -21.334 1.00 92.00 179 THR A C 1
ATOM 1314 O O . THR A 1 179 ? 16.556 -3.975 -21.580 1.00 92.00 179 THR A O 1
ATOM 1317 N N . VAL A 1 180 ? 17.589 -2.113 -22.286 1.00 92.19 180 VAL A N 1
ATOM 1318 C CA . VAL A 1 180 ? 17.548 -2.449 -23.714 1.00 92.19 180 VAL A CA 1
ATOM 1319 C C . VAL A 1 180 ? 18.917 -2.996 -24.120 1.00 92.19 180 VAL A C 1
ATOM 1321 O O . VAL A 1 180 ? 19.948 -2.509 -23.655 1.00 92.19 180 VAL A O 1
ATOM 1324 N N . THR A 1 181 ? 18.944 -4.037 -24.949 1.00 92.06 181 THR A N 1
ATOM 1325 C CA . THR A 1 181 ? 20.194 -4.594 -25.485 1.00 92.06 181 THR A CA 1
ATOM 1326 C C . THR A 1 181 ? 20.942 -3.573 -26.347 1.00 92.06 181 THR A C 1
ATOM 1328 O O . THR A 1 181 ? 20.359 -2.626 -26.873 1.00 92.06 181 THR A O 1
ATOM 1331 N N . LYS A 1 182 ? 22.246 -3.802 -26.566 1.00 89.50 182 LYS A N 1
ATOM 1332 C CA . LYS A 1 182 ? 23.071 -2.955 -27.448 1.00 89.50 182 LYS A CA 1
ATOM 1333 C C . LYS A 1 182 ? 22.538 -2.881 -28.885 1.00 89.50 182 LYS A C 1
ATOM 1335 O O . LYS A 1 182 ? 22.722 -1.859 -29.535 1.00 89.50 182 LYS A O 1
ATOM 1340 N N . GLN A 1 183 ? 21.900 -3.949 -29.371 1.00 88.69 183 GLN A N 1
ATOM 1341 C CA . GLN A 1 183 ? 21.300 -3.991 -30.710 1.00 88.69 183 GLN A CA 1
ATOM 1342 C C . GLN A 1 183 ? 19.969 -3.224 -30.784 1.00 88.69 183 GLN A C 1
ATOM 1344 O O . GLN A 1 183 ? 19.542 -2.850 -31.872 1.00 88.69 183 GLN A O 1
ATOM 1349 N N . GLY A 1 184 ? 19.334 -2.934 -29.642 1.00 88.00 184 GLY A N 1
ATOM 1350 C CA . GLY A 1 184 ? 18.105 -2.143 -29.585 1.00 88.00 184 GLY A CA 1
ATOM 1351 C C . GLY A 1 184 ? 16.831 -2.914 -29.940 1.00 88.00 184 GLY A C 1
ATOM 1352 O O . GLY A 1 184 ? 15.775 -2.301 -30.055 1.00 88.00 184 GLY A O 1
ATOM 1353 N N . ASP A 1 185 ? 16.910 -4.231 -30.117 1.00 91.31 185 ASP A N 1
ATOM 1354 C CA . ASP A 1 185 ? 15.825 -5.101 -30.586 1.00 91.31 185 ASP A CA 1
ATOM 1355 C C . ASP A 1 185 ? 15.142 -5.896 -29.462 1.00 91.31 185 ASP A C 1
ATOM 1357 O O . ASP A 1 185 ? 14.020 -6.372 -29.628 1.00 91.31 185 ASP A O 1
ATOM 1361 N N . ARG A 1 186 ? 15.795 -6.012 -28.302 1.00 91.88 186 ARG A N 1
ATOM 1362 C CA . ARG A 1 186 ? 15.275 -6.697 -27.110 1.00 91.88 186 ARG A CA 1
ATOM 1363 C C . ARG A 1 186 ? 15.415 -5.852 -25.856 1.00 91.88 186 ARG A C 1
ATOM 1365 O O . ARG A 1 186 ? 16.392 -5.118 -25.699 1.00 91.88 186 ARG A O 1
ATOM 1372 N N . ALA A 1 187 ? 14.473 -6.012 -24.934 1.00 93.62 187 ALA A N 1
ATOM 1373 C CA . ALA A 1 187 ? 14.491 -5.353 -23.638 1.00 93.62 187 ALA A CA 1
ATOM 1374 C C . ALA A 1 187 ? 14.138 -6.310 -22.497 1.00 93.62 187 ALA A C 1
ATOM 1376 O O . ALA A 1 187 ? 13.325 -7.222 -22.649 1.00 93.62 187 ALA A O 1
ATOM 1377 N N . LEU A 1 188 ? 14.745 -6.074 -21.339 1.00 92.81 188 LEU A N 1
ATOM 1378 C CA . LEU A 1 188 ? 14.398 -6.720 -20.087 1.00 92.81 188 LEU A CA 1
ATOM 1379 C C . LEU A 1 188 ? 13.074 -6.137 -19.589 1.00 92.81 188 LEU A C 1
ATOM 1381 O O . LEU A 1 188 ? 13.006 -4.956 -19.233 1.00 92.81 188 LEU A O 1
ATOM 1385 N N . ALA A 1 189 ? 12.026 -6.954 -19.602 1.00 92.81 189 ALA A N 1
ATOM 1386 C CA . ALA A 1 189 ? 10.700 -6.565 -19.155 1.00 92.81 189 ALA A CA 1
ATOM 1387 C C . ALA A 1 189 ? 10.610 -6.639 -17.628 1.00 92.81 189 ALA A C 1
ATOM 1389 O O . ALA A 1 189 ? 10.898 -7.672 -17.024 1.00 92.81 189 ALA A O 1
ATOM 1390 N N . VAL A 1 190 ? 10.170 -5.542 -17.014 1.00 92.06 190 VAL A N 1
ATOM 1391 C CA . VAL A 1 190 ? 9.913 -5.453 -15.576 1.00 92.06 190 VAL A CA 1
ATOM 1392 C C . VAL A 1 190 ? 8.468 -5.057 -15.352 1.00 92.06 190 VAL A C 1
ATOM 1394 O O . VAL A 1 190 ? 7.985 -4.065 -15.907 1.00 92.06 190 VAL A O 1
ATOM 1397 N N . ALA A 1 191 ? 7.790 -5.839 -14.524 1.00 93.31 191 ALA A N 1
ATOM 1398 C CA . ALA A 1 191 ? 6.425 -5.572 -14.128 1.00 93.31 191 ALA A CA 1
ATOM 1399 C C . ALA A 1 191 ? 6.359 -4.432 -13.102 1.00 93.31 191 ALA A C 1
ATOM 1401 O O . ALA A 1 191 ? 7.253 -4.249 -12.272 1.00 93.31 191 ALA A O 1
ATOM 1402 N N . TYR A 1 192 ? 5.286 -3.655 -13.154 1.00 91.88 192 TYR A N 1
ATOM 1403 C CA . TYR A 1 192 ? 4.986 -2.611 -12.186 1.00 91.88 192 TYR A CA 1
ATOM 1404 C C . TYR A 1 192 ? 3.474 -2.473 -12.008 1.00 91.88 192 TYR A C 1
ATOM 1406 O O . TYR A 1 192 ? 2.690 -2.891 -12.854 1.00 91.88 192 TYR A O 1
ATOM 1414 N N . VAL A 1 193 ? 3.070 -1.848 -10.906 1.00 94.25 193 VAL A N 1
ATOM 1415 C CA . VAL A 1 193 ? 1.691 -1.397 -10.692 1.00 94.25 193 VAL A CA 1
ATOM 1416 C C . VAL A 1 193 ? 1.649 0.117 -10.620 1.00 94.25 193 VAL A C 1
ATOM 1418 O O . VAL A 1 193 ? 2.631 0.768 -10.236 1.00 94.25 193 VAL A O 1
ATOM 1421 N N . ASP A 1 194 ? 0.516 0.679 -11.014 1.00 93.12 194 ASP A N 1
ATOM 1422 C CA . ASP A 1 194 ? 0.262 2.105 -10.886 1.00 93.12 194 ASP A CA 1
ATOM 1423 C C . ASP A 1 194 ? -0.056 2.480 -9.440 1.00 93.12 194 ASP A C 1
ATOM 1425 O O . ASP A 1 194 ? -0.616 1.696 -8.676 1.00 93.12 194 ASP A O 1
ATOM 1429 N N . ALA A 1 195 ? 0.277 3.717 -9.064 1.00 93.88 195 ALA A N 1
ATOM 1430 C CA . ALA A 1 195 ? -0.001 4.222 -7.721 1.00 93.88 195 ALA A CA 1
ATOM 1431 C C . ALA A 1 195 ? -1.506 4.193 -7.395 1.00 93.88 195 ALA A C 1
ATOM 1433 O O . ALA A 1 195 ? -1.870 3.913 -6.262 1.00 93.88 195 ALA A O 1
ATOM 1434 N N . ARG A 1 196 ? -2.373 4.400 -8.398 1.00 93.62 196 ARG A N 1
ATOM 1435 C CA . ARG A 1 196 ? -3.833 4.305 -8.240 1.00 93.62 196 ARG A CA 1
ATOM 1436 C C . ARG A 1 196 ? -4.284 2.901 -7.852 1.00 93.62 196 ARG A C 1
ATOM 1438 O O . ARG A 1 196 ? -5.018 2.772 -6.893 1.00 93.62 196 ARG A O 1
ATOM 1445 N N . ALA A 1 197 ? -3.741 1.858 -8.482 1.00 94.69 197 ALA A N 1
ATOM 1446 C CA . ALA A 1 197 ? -4.063 0.481 -8.105 1.00 94.69 197 ALA A CA 1
ATOM 1447 C C . ALA A 1 197 ? -3.668 0.174 -6.647 1.00 94.69 197 ALA A C 1
ATOM 1449 O O . ALA A 1 197 ? -4.345 -0.579 -5.953 1.00 94.69 197 ALA A O 1
ATOM 1450 N N . VAL A 1 198 ? -2.575 0.774 -6.159 1.00 96.31 198 VAL A N 1
ATOM 1451 C CA . VAL A 1 198 ? -2.175 0.672 -4.747 1.00 96.31 198 VAL A CA 1
ATOM 1452 C C . VAL A 1 198 ? -3.162 1.405 -3.830 1.00 96.31 198 VAL A C 1
ATOM 1454 O O . VAL A 1 198 ? -3.504 0.858 -2.786 1.00 96.31 198 VAL A O 1
ATOM 1457 N N . GLN A 1 199 ? -3.630 2.598 -4.216 1.00 96.25 199 GLN A N 1
ATOM 1458 C CA . GLN A 1 199 ? -4.652 3.359 -3.480 1.00 96.25 199 GLN A CA 1
ATOM 1459 C C . GLN A 1 199 ? -5.977 2.594 -3.431 1.00 96.25 199 GLN A C 1
ATOM 1461 O O . GLN A 1 199 ? -6.479 2.344 -2.343 1.00 96.25 199 GLN A O 1
ATOM 1466 N N . ASP A 1 200 ? -6.455 2.108 -4.579 1.00 95.56 200 ASP A N 1
ATOM 1467 C CA . ASP A 1 200 ? -7.679 1.308 -4.682 1.00 95.56 200 ASP A CA 1
ATOM 1468 C C . ASP A 1 200 ? -7.596 0.074 -3.772 1.00 95.56 200 ASP A C 1
ATOM 1470 O O . ASP A 1 200 ? -8.524 -0.223 -3.028 1.00 95.56 200 ASP A O 1
ATOM 1474 N N . ARG A 1 201 ? -6.444 -0.617 -3.740 1.00 95.31 201 ARG A N 1
ATOM 1475 C CA . ARG A 1 201 ? -6.247 -1.763 -2.840 1.00 95.31 201 ARG A CA 1
ATOM 1476 C C . ARG A 1 201 ? -6.296 -1.369 -1.363 1.00 95.31 201 ARG A C 1
ATOM 1478 O O . ARG A 1 201 ? -6.801 -2.145 -0.550 1.00 95.31 201 ARG A O 1
ATOM 1485 N N . LEU A 1 202 ? -5.729 -0.225 -0.995 1.00 95.25 202 LEU A N 1
ATOM 1486 C CA . LEU A 1 202 ? -5.789 0.273 0.378 1.00 95.25 202 LEU A CA 1
ATOM 1487 C C . LEU A 1 202 ? -7.236 0.610 0.759 1.00 95.25 202 LEU A C 1
ATOM 1489 O O . LEU A 1 202 ? -7.713 0.112 1.777 1.00 95.25 202 LEU A O 1
ATOM 1493 N N . ASP A 1 203 ? -7.951 1.337 -0.097 1.00 94.56 203 ASP A N 1
ATOM 1494 C CA . ASP A 1 203 ? -9.355 1.703 0.104 1.00 94.56 203 ASP A CA 1
ATOM 1495 C C . ASP A 1 203 ? -10.257 0.467 0.218 1.00 94.56 203 ASP A C 1
ATOM 1497 O O . ASP A 1 203 ? -11.047 0.358 1.153 1.00 94.56 203 ASP A O 1
ATOM 1501 N N . GLU A 1 204 ? -10.091 -0.516 -0.668 1.00 93.19 204 GLU A N 1
ATOM 1502 C CA . GLU A 1 204 ? -10.823 -1.788 -0.626 1.00 93.19 204 GLU A CA 1
ATOM 1503 C C . GLU A 1 204 ? -10.554 -2.590 0.656 1.00 93.19 204 GLU A C 1
ATOM 1505 O O . GLU A 1 204 ? -11.424 -3.326 1.124 1.00 93.19 204 GLU A O 1
ATOM 1510 N N . THR A 1 205 ? -9.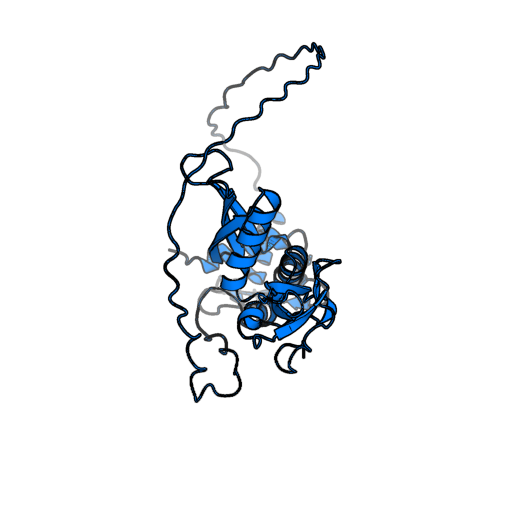341 -2.497 1.213 1.00 91.44 205 THR A N 1
ATOM 1511 C CA . THR A 1 205 ? -8.921 -3.348 2.337 1.00 91.44 205 THR A CA 1
ATOM 1512 C C . THR A 1 205 ? -9.205 -2.721 3.695 1.00 91.44 205 THR A C 1
ATOM 1514 O O . THR A 1 205 ? -9.638 -3.417 4.616 1.00 91.44 205 THR A O 1
ATOM 1517 N N . VAL A 1 206 ? -8.901 -1.433 3.852 1.00 87.69 206 VAL A N 1
ATOM 1518 C CA . VAL A 1 206 ? -8.953 -0.731 5.143 1.00 87.69 206 VAL A CA 1
ATOM 1519 C C . VAL A 1 206 ? -9.858 0.503 5.121 1.00 87.69 206 VAL A C 1
ATOM 1521 O O . VAL A 1 206 ? -10.060 1.108 6.172 1.00 87.69 206 VAL A O 1
ATOM 1524 N N . GLY A 1 207 ? -10.438 0.848 3.968 1.00 90.38 207 GLY A N 1
ATOM 1525 C CA . GLY A 1 207 ? -11.192 2.084 3.765 1.00 90.38 207 GLY A CA 1
ATOM 1526 C C . GLY A 1 207 ? -10.284 3.311 3.614 1.00 90.38 207 GLY A C 1
ATOM 1527 O O . GLY A 1 207 ? -9.136 3.280 4.064 1.00 90.38 207 GLY A O 1
ATOM 1528 N N . PRO A 1 208 ? -10.791 4.415 3.039 1.00 88.75 208 PRO A N 1
ATOM 1529 C CA . PRO A 1 208 ? -10.015 5.646 2.857 1.00 88.75 208 PRO A CA 1
ATOM 1530 C C . PRO A 1 208 ? -9.553 6.267 4.185 1.00 88.75 208 PRO A C 1
ATOM 1532 O O . PRO A 1 208 ? -8.484 6.861 4.245 1.00 88.75 208 PRO A O 1
ATOM 1535 N N . ASP A 1 209 ? -10.306 6.072 5.274 1.00 86.50 209 ASP A N 1
ATOM 1536 C CA . ASP A 1 209 ? -9.921 6.536 6.618 1.00 86.50 209 ASP A CA 1
ATOM 1537 C C . ASP A 1 209 ? -8.893 5.609 7.302 1.00 86.50 209 ASP A C 1
ATOM 1539 O O . ASP A 1 209 ? -8.323 5.943 8.342 1.00 86.50 209 ASP A O 1
ATOM 1543 N N . GLY A 1 210 ? -8.671 4.411 6.749 1.00 84.19 210 GLY A N 1
ATOM 1544 C CA . GLY A 1 210 ? -7.810 3.377 7.323 1.00 84.19 210 GLY A CA 1
ATOM 1545 C C . GLY A 1 210 ? -6.335 3.503 6.950 1.00 84.19 210 GLY A C 1
ATOM 1546 O O . GLY A 1 210 ? -5.507 2.752 7.483 1.00 84.19 210 GLY A O 1
ATOM 1547 N N . TRP A 1 211 ? -5.982 4.429 6.058 1.00 95.25 211 TRP A N 1
ATOM 1548 C CA . TRP A 1 211 ? -4.602 4.700 5.675 1.00 95.25 211 TRP A CA 1
ATOM 1549 C C . TRP A 1 211 ? -4.348 6.191 5.452 1.00 95.25 211 TRP A C 1
ATOM 1551 O O . TRP A 1 211 ? -5.255 6.974 5.201 1.00 95.25 211 TRP A O 1
ATOM 1561 N N . SER A 1 212 ? -3.087 6.592 5.572 1.00 94.19 212 SER A N 1
ATOM 1562 C CA . SER A 1 212 ? -2.646 7.953 5.283 1.00 94.19 212 SER A CA 1
ATOM 1563 C C . SER A 1 212 ? -1.191 7.969 4.848 1.00 94.19 212 SER A C 1
ATOM 1565 O O . SER A 1 212 ? -0.394 7.116 5.254 1.00 94.19 212 SER A O 1
ATOM 1567 N N . ASP A 1 213 ? -0.825 8.947 4.030 1.00 96.50 213 ASP A N 1
ATOM 1568 C CA . ASP A 1 213 ? 0.540 9.168 3.591 1.00 96.50 213 ASP A CA 1
ATOM 1569 C C . ASP A 1 213 ? 1.035 10.585 3.907 1.00 96.50 213 ASP A C 1
ATOM 1571 O O . ASP A 1 213 ? 0.321 11.583 3.858 1.00 96.50 213 ASP A O 1
ATOM 1575 N N . GLU A 1 214 ? 2.311 10.666 4.265 1.00 95.75 214 GLU A N 1
ATOM 1576 C CA . GLU A 1 214 ? 3.033 11.910 4.498 1.00 95.75 214 GLU A CA 1
ATOM 1577 C C . GLU A 1 214 ? 4.275 11.920 3.610 1.00 95.75 214 GLU A C 1
ATOM 1579 O O . GLU A 1 214 ? 4.971 10.908 3.475 1.00 95.75 214 GLU A O 1
ATOM 1584 N N . TYR A 1 215 ? 4.593 13.075 3.032 1.00 95.31 215 TYR A N 1
ATOM 1585 C CA . TYR A 1 215 ? 5.735 13.217 2.137 1.00 95.31 215 TYR A CA 1
ATOM 1586 C C . TYR A 1 215 ? 6.718 14.255 2.643 1.00 95.31 215 TYR A C 1
ATOM 1588 O O . TYR A 1 215 ? 6.344 15.337 3.098 1.00 95.31 215 TYR A O 1
ATOM 1596 N N . ARG A 1 216 ? 8.002 13.946 2.481 1.00 93.25 216 ARG A N 1
ATOM 1597 C CA . ARG A 1 216 ? 9.101 14.865 2.742 1.00 93.25 216 ARG A CA 1
ATOM 1598 C C . ARG A 1 216 ? 10.013 14.922 1.528 1.00 93.25 216 ARG A C 1
ATOM 1600 O O . ARG A 1 216 ? 10.651 13.932 1.176 1.00 93.25 216 ARG A O 1
ATOM 1607 N N . LEU A 1 217 ? 10.093 16.095 0.909 1.00 91.44 217 LEU A N 1
ATOM 1608 C CA . LEU A 1 217 ? 11.061 16.361 -0.148 1.00 91.44 217 LEU A CA 1
ATOM 1609 C C . LEU A 1 217 ? 12.466 16.392 0.467 1.00 91.44 217 LEU A C 1
ATOM 1611 O O . LEU A 1 217 ? 12.726 17.180 1.376 1.00 91.44 217 LEU A O 1
ATOM 1615 N N . LEU A 1 218 ? 13.346 15.504 0.006 1.00 88.81 218 LEU A N 1
ATOM 1616 C CA . LEU A 1 218 ? 14.726 15.397 0.486 1.00 88.81 218 LEU A CA 1
ATOM 1617 C C . LEU A 1 218 ? 15.707 16.118 -0.440 1.00 88.81 218 LEU A C 1
ATOM 1619 O O . LEU A 1 218 ? 16.672 16.709 0.033 1.00 88.81 218 LEU A O 1
ATOM 1623 N N . SER A 1 219 ? 15.457 16.073 -1.749 1.00 84.88 219 SER A N 1
ATOM 1624 C CA . SER A 1 219 ? 16.273 16.737 -2.768 1.00 84.88 219 SER A CA 1
ATOM 1625 C C . SER A 1 219 ? 15.414 17.142 -3.963 1.00 84.88 219 SER A C 1
ATOM 1627 O O . SER A 1 219 ? 14.457 16.444 -4.302 1.00 84.88 219 SER A O 1
ATOM 1629 N N . GLN A 1 220 ? 15.770 18.251 -4.611 1.00 77.81 220 GLN A N 1
ATOM 1630 C CA . GLN A 1 220 ? 15.152 18.741 -5.842 1.00 77.81 220 GLN A CA 1
ATOM 1631 C C . GLN A 1 220 ? 16.234 19.021 -6.895 1.00 77.81 220 GLN A C 1
ATOM 1633 O O . GLN A 1 220 ? 17.392 19.289 -6.561 1.00 77.81 220 GLN A O 1
ATOM 1638 N N . GLN A 1 221 ? 15.841 18.987 -8.171 1.00 67.69 221 GLN A N 1
ATOM 1639 C CA . GLN A 1 221 ? 16.678 19.399 -9.297 1.00 67.69 221 GLN A CA 1
ATOM 1640 C C . GLN A 1 221 ? 17.340 20.761 -9.064 1.00 67.69 221 GLN A C 1
ATOM 1642 O O . GLN A 1 221 ? 16.675 21.729 -8.695 1.00 67.69 221 GLN A O 1
ATOM 1647 N N . GLY A 1 222 ? 18.651 20.828 -9.309 1.00 62.72 222 GLY A N 1
ATOM 1648 C CA . GLY A 1 222 ? 19.448 22.046 -9.137 1.00 62.72 222 GLY A CA 1
ATOM 1649 C C . GLY A 1 222 ? 20.030 22.238 -7.734 1.00 62.72 222 GLY A C 1
ATOM 1650 O O . GLY A 1 222 ? 20.638 23.273 -7.469 1.00 62.72 222 GLY A O 1
ATOM 1651 N N . THR A 1 223 ? 19.881 21.258 -6.838 1.00 60.62 223 THR A N 1
ATOM 1652 C CA . THR A 1 223 ? 20.618 21.221 -5.565 1.00 60.62 223 THR A CA 1
ATOM 1653 C C . THR A 1 223 ? 22.013 20.599 -5.753 1.00 60.62 223 THR A C 1
ATOM 1655 O O . THR A 1 223 ? 22.233 19.861 -6.717 1.00 60.62 223 THR A O 1
ATOM 1658 N N . PRO A 1 224 ? 22.971 20.823 -4.829 1.00 57.91 224 PRO A N 1
ATOM 1659 C CA . PRO A 1 224 ? 24.305 20.210 -4.895 1.00 57.91 224 PRO A CA 1
ATOM 1660 C C . PRO A 1 224 ? 24.305 18.670 -4.892 1.00 57.91 224 PRO A C 1
ATOM 1662 O O . PRO A 1 224 ? 25.342 18.059 -5.131 1.00 57.91 224 PRO A O 1
ATOM 1665 N N . PHE A 1 225 ? 23.160 18.045 -4.597 1.00 54.50 225 PHE A N 1
ATOM 1666 C CA . PHE A 1 225 ? 22.997 16.607 -4.395 1.00 54.50 225 PHE A CA 1
ATOM 1667 C C . PHE A 1 225 ? 22.518 15.848 -5.644 1.00 54.50 225 PHE A C 1
ATOM 1669 O O . PHE A 1 225 ? 22.346 14.633 -5.577 1.00 54.50 225 PHE A O 1
ATOM 1676 N N . GLY A 1 226 ? 22.336 16.527 -6.784 1.00 60.91 226 GLY A N 1
ATOM 1677 C CA . GLY A 1 226 ? 22.088 15.891 -8.082 1.00 60.91 226 GLY A CA 1
ATOM 1678 C C . GLY A 1 226 ? 20.926 16.486 -8.882 1.00 60.91 226 GLY A C 1
ATOM 1679 O O . GLY A 1 226 ? 20.227 17.401 -8.448 1.00 60.91 226 GLY A O 1
ATOM 1680 N N . ASN A 1 227 ? 20.717 15.933 -10.080 1.00 73.00 227 ASN A N 1
ATOM 1681 C CA . ASN A 1 227 ? 19.632 16.310 -10.998 1.00 73.00 227 ASN A CA 1
ATOM 1682 C C . ASN A 1 227 ? 18.346 15.487 -10.787 1.00 73.00 227 ASN A C 1
ATOM 1684 O O . ASN A 1 227 ? 17.443 15.535 -11.622 1.00 73.00 227 ASN A O 1
ATOM 1688 N N . GLU A 1 228 ? 18.264 14.716 -9.705 1.00 82.25 228 GLU A N 1
ATOM 1689 C CA . GLU A 1 228 ? 17.139 13.828 -9.415 1.00 82.25 228 GLU A CA 1
ATOM 1690 C C . GLU A 1 228 ? 16.335 14.354 -8.223 1.00 82.25 228 GLU A C 1
ATOM 1692 O O . GLU A 1 228 ? 16.891 14.873 -7.249 1.00 82.25 228 GLU A O 1
ATOM 1697 N N . VAL A 1 229 ? 15.012 14.238 -8.310 1.00 89.38 229 VAL A N 1
ATOM 1698 C CA . VAL A 1 229 ? 14.109 14.574 -7.213 1.00 89.38 229 VAL A CA 1
ATOM 1699 C C . VAL A 1 229 ? 14.006 13.365 -6.296 1.00 89.38 229 VAL A C 1
ATOM 1701 O O . VAL A 1 229 ? 13.703 12.263 -6.745 1.00 89.38 229 VAL A O 1
ATOM 1704 N N . VAL A 1 230 ? 14.252 13.571 -5.004 1.00 92.06 230 VAL A N 1
ATOM 1705 C CA . VAL A 1 230 ? 14.244 12.507 -3.995 1.00 92.06 230 VAL A CA 1
ATOM 1706 C C . VAL A 1 230 ? 13.186 12.830 -2.958 1.00 92.06 230 VAL A C 1
ATOM 1708 O O . VAL A 1 230 ? 13.222 13.889 -2.326 1.00 92.06 230 VAL A O 1
ATOM 1711 N N . VAL A 1 231 ? 12.245 11.910 -2.767 1.00 94.00 231 VAL A N 1
ATOM 1712 C CA . VAL A 1 231 ? 11.095 12.095 -1.882 1.00 94.00 231 VAL A CA 1
ATOM 1713 C C . VAL A 1 231 ? 11.008 10.922 -0.928 1.00 94.00 231 VAL A C 1
ATOM 1715 O O . VAL A 1 231 ? 11.013 9.765 -1.335 1.00 94.00 231 VAL A O 1
ATOM 1718 N N . GLN A 1 232 ? 10.898 11.218 0.358 1.00 95.75 232 GLN A N 1
ATOM 1719 C CA . GLN A 1 232 ? 10.537 10.238 1.366 1.00 95.75 232 GLN A CA 1
ATOM 1720 C C . GLN A 1 232 ? 9.016 10.195 1.501 1.00 95.75 232 GLN A C 1
ATOM 1722 O O . GLN A 1 232 ? 8.388 11.236 1.676 1.00 95.75 232 GLN A O 1
ATOM 1727 N N . CYS A 1 233 ? 8.441 8.997 1.456 1.00 97.56 233 CYS A N 1
ATOM 1728 C CA . CYS A 1 233 ? 7.036 8.751 1.749 1.00 97.56 233 CYS A CA 1
ATOM 1729 C C . CYS A 1 233 ? 6.926 7.917 3.025 1.00 97.56 233 CYS A C 1
ATOM 1731 O O . CYS A 1 233 ? 7.613 6.903 3.186 1.00 97.56 233 CYS A O 1
ATOM 1733 N N . ARG A 1 234 ? 6.054 8.354 3.927 1.00 97.12 234 ARG A N 1
ATOM 1734 C CA . ARG A 1 234 ? 5.696 7.678 5.166 1.00 97.12 234 ARG A CA 1
ATOM 1735 C C . ARG A 1 234 ? 4.229 7.268 5.057 1.00 97.12 234 ARG A C 1
ATOM 1737 O O . ARG A 1 234 ? 3.356 8.121 5.099 1.00 97.12 234 ARG A O 1
ATOM 1744 N N . LEU A 1 235 ? 3.978 5.971 4.895 1.00 97.00 235 LEU A N 1
ATOM 1745 C CA . LEU A 1 235 ? 2.643 5.398 4.713 1.00 97.00 235 LEU A CA 1
ATOM 1746 C C . LEU A 1 235 ? 2.214 4.680 5.990 1.00 97.00 235 LEU A C 1
ATOM 1748 O O . LEU A 1 235 ? 2.873 3.729 6.434 1.00 97.00 235 LEU A O 1
ATOM 1752 N N . THR A 1 236 ? 1.100 5.128 6.556 1.00 92.50 236 THR A N 1
ATOM 1753 C CA . THR A 1 236 ? 0.444 4.543 7.722 1.00 92.50 236 THR A CA 1
ATOM 1754 C C . THR A 1 236 ? -0.779 3.760 7.279 1.00 92.50 236 THR A C 1
ATOM 1756 O O . THR A 1 236 ? -1.616 4.289 6.564 1.00 92.50 236 THR A O 1
ATOM 1759 N N . VAL A 1 237 ? -0.894 2.507 7.713 1.00 92.81 237 VAL A N 1
ATOM 1760 C CA . VAL A 1 237 ? -2.055 1.648 7.446 1.00 92.81 237 VAL A CA 1
ATOM 1761 C C . VAL A 1 237 ? -2.499 1.048 8.774 1.00 92.81 237 VAL A C 1
ATOM 1763 O O . VAL A 1 237 ? -1.727 0.329 9.415 1.00 92.81 237 VAL A O 1
ATOM 1766 N N . LEU A 1 238 ? -3.710 1.390 9.219 1.00 88.75 238 LEU A N 1
ATOM 1767 C CA . LEU A 1 238 ? -4.278 1.014 10.523 1.00 88.75 238 LEU A CA 1
ATOM 1768 C C . LEU A 1 238 ? -3.288 1.208 11.690 1.00 88.75 238 LEU A C 1
ATOM 1770 O O . LEU A 1 238 ? -3.052 0.307 12.491 1.00 88.75 238 LEU A O 1
ATOM 1774 N N . GLY A 1 239 ? -2.644 2.377 11.745 1.00 85.31 239 GLY A N 1
ATOM 1775 C CA . GLY A 1 239 ? -1.686 2.737 12.798 1.00 85.31 239 GLY A CA 1
ATOM 1776 C C . GLY A 1 239 ? -0.270 2.169 12.634 1.00 85.31 239 GLY A C 1
ATOM 1777 O O . GLY A 1 239 ? 0.629 2.571 13.371 1.00 85.31 239 GLY A O 1
ATOM 1778 N N . ILE A 1 240 ? -0.020 1.291 11.656 1.00 88.38 240 ILE A N 1
ATOM 1779 C CA . ILE A 1 240 ? 1.337 0.831 11.339 1.00 88.38 240 ILE A CA 1
ATOM 1780 C C . ILE A 1 240 ? 1.943 1.751 10.298 1.00 88.38 240 ILE A C 1
ATOM 1782 O O . ILE A 1 240 ? 1.528 1.750 9.140 1.00 88.38 240 ILE A O 1
ATOM 1786 N N . THR A 1 241 ? 2.984 2.478 10.684 1.00 91.25 241 THR A N 1
ATOM 1787 C CA . THR A 1 241 ? 3.699 3.354 9.765 1.00 91.25 241 THR A CA 1
ATOM 1788 C C . THR A 1 241 ? 4.989 2.727 9.255 1.00 91.25 241 THR A C 1
ATOM 1790 O O . THR A 1 241 ? 5.806 2.226 10.028 1.00 91.25 241 THR A O 1
ATOM 1793 N N . LYS A 1 242 ? 5.205 2.803 7.942 1.00 92.19 242 LYS A N 1
ATOM 1794 C CA . LYS A 1 242 ? 6.471 2.459 7.289 1.00 92.19 242 LYS A CA 1
ATOM 1795 C C . LYS A 1 242 ? 6.921 3.620 6.424 1.00 92.19 242 LYS A C 1
ATOM 1797 O O . LYS A 1 242 ? 6.108 4.442 6.015 1.00 92.19 242 LYS A O 1
ATOM 1802 N N . THR A 1 243 ? 8.215 3.668 6.140 1.00 95.44 243 THR A N 1
ATOM 1803 C CA . THR A 1 243 ? 8.815 4.754 5.366 1.00 95.44 243 THR A CA 1
ATOM 1804 C C . THR A 1 243 ? 9.715 4.186 4.287 1.00 95.44 243 THR A C 1
ATOM 1806 O O . THR A 1 243 ? 10.449 3.227 4.540 1.00 95.44 243 THR A O 1
ATOM 1809 N N . ASP A 1 244 ? 9.683 4.774 3.097 1.00 96.62 244 ASP A N 1
ATOM 1810 C CA . ASP A 1 244 ? 10.649 4.529 2.027 1.00 96.62 244 ASP A CA 1
ATOM 1811 C C . ASP A 1 244 ? 10.963 5.827 1.280 1.00 96.62 244 ASP A C 1
ATOM 1813 O O . ASP A 1 244 ? 10.317 6.854 1.484 1.00 96.62 244 ASP A O 1
ATOM 1817 N N . VAL A 1 245 ? 11.982 5.777 0.435 1.00 94.75 245 VAL A N 1
ATOM 1818 C CA . VAL A 1 245 ? 12.390 6.874 -0.432 1.00 94.75 245 VAL A CA 1
ATOM 1819 C C . VAL A 1 245 ? 12.195 6.439 -1.874 1.00 94.75 245 VAL A C 1
ATOM 1821 O O . VAL A 1 245 ? 12.554 5.319 -2.234 1.00 94.75 245 VAL A O 1
ATOM 1824 N N . GLY A 1 246 ? 11.624 7.326 -2.678 1.00 93.31 246 GLY A N 1
ATOM 1825 C CA . GLY A 1 246 ? 11.547 7.193 -4.123 1.00 93.31 246 GLY A CA 1
ATOM 1826 C C . GLY A 1 246 ? 12.289 8.315 -4.821 1.00 93.31 246 GLY A C 1
ATOM 1827 O O . GLY A 1 246 ? 12.542 9.379 -4.239 1.00 93.31 246 GLY A O 1
ATOM 1828 N N . THR A 1 247 ? 12.645 8.050 -6.068 1.00 92.81 247 THR A N 1
ATOM 1829 C CA . THR A 1 247 ? 13.407 8.980 -6.895 1.00 92.81 247 THR A CA 1
ATOM 1830 C C . THR A 1 247 ? 12.762 9.143 -8.267 1.00 92.81 247 THR A C 1
ATOM 1832 O O . THR A 1 247 ? 11.989 8.293 -8.717 1.00 92.81 247 THR A O 1
ATOM 1835 N N . GLY A 1 248 ? 12.999 10.283 -8.909 1.00 90.56 248 GLY A N 1
ATOM 1836 C CA . GLY A 1 248 ? 12.414 10.578 -10.210 1.00 90.56 248 GLY A CA 1
ATOM 1837 C C . GLY A 1 248 ? 13.031 11.790 -10.893 1.00 90.56 248 GLY A C 1
ATOM 1838 O O . GLY A 1 248 ? 13.614 12.668 -10.255 1.00 90.56 248 GLY A O 1
ATOM 1839 N N . GLU A 1 249 ? 12.871 11.845 -12.215 1.00 88.25 249 GLU A N 1
ATOM 1840 C CA . GLU A 1 249 ? 13.301 12.981 -13.041 1.00 88.25 249 GLU A CA 1
ATOM 1841 C C . GLU A 1 249 ? 12.495 14.251 -12.737 1.00 88.25 249 GLU A C 1
ATOM 1843 O O . GLU A 1 249 ? 12.977 15.360 -12.944 1.00 88.25 249 GLU A O 1
ATOM 1848 N N . ASP A 1 250 ? 11.275 14.099 -12.224 1.00 89.62 250 ASP A N 1
ATOM 1849 C CA . ASP A 1 250 ? 10.422 15.189 -11.769 1.00 89.62 250 ASP A CA 1
ATOM 1850 C C . ASP A 1 250 ? 9.799 14.860 -10.403 1.00 89.62 250 ASP A C 1
ATOM 1852 O O . ASP A 1 250 ? 9.855 13.731 -9.909 1.00 89.62 250 ASP A O 1
ATOM 1856 N N . ALA A 1 251 ? 9.173 15.855 -9.770 1.00 88.94 251 ALA A N 1
ATOM 1857 C CA . ALA A 1 251 ? 8.516 15.635 -8.486 1.00 88.94 251 ALA A CA 1
ATOM 1858 C C . ALA A 1 251 ? 7.414 14.571 -8.590 1.00 88.94 251 ALA A C 1
ATOM 1860 O O . ALA A 1 251 ? 7.352 13.652 -7.783 1.00 88.94 251 ALA A O 1
ATOM 1861 N N . LYS A 1 252 ? 6.565 14.622 -9.613 1.00 90.62 252 LYS A N 1
ATOM 1862 C CA . LYS A 1 252 ? 5.419 13.713 -9.728 1.00 90.62 252 LYS A CA 1
ATOM 1863 C C . LYS A 1 252 ? 5.840 12.236 -9.751 1.00 90.62 252 LYS A C 1
ATOM 1865 O O . LYS A 1 252 ? 5.214 11.402 -9.089 1.00 90.62 252 LYS A O 1
ATOM 1870 N N . SER A 1 253 ? 6.891 11.922 -10.499 1.00 91.38 253 SER A N 1
ATOM 1871 C CA . SER A 1 253 ? 7.485 10.593 -10.606 1.00 91.38 253 SER A CA 1
ATOM 1872 C C . SER A 1 253 ? 8.133 10.166 -9.291 1.00 91.38 253 SER A C 1
ATOM 1874 O O . SER A 1 253 ? 7.835 9.065 -8.833 1.00 91.38 253 SER A O 1
ATOM 1876 N N . ALA A 1 254 ? 8.887 11.045 -8.622 1.00 93.62 254 ALA A N 1
ATOM 1877 C CA . ALA A 1 254 ? 9.507 10.748 -7.328 1.00 93.62 254 ALA A CA 1
ATOM 1878 C C . ALA A 1 254 ? 8.481 10.466 -6.214 1.00 93.62 254 ALA A C 1
ATOM 1880 O O . ALA A 1 254 ? 8.635 9.505 -5.462 1.00 93.62 254 ALA A O 1
ATOM 1881 N N . TYR A 1 255 ? 7.398 11.252 -6.129 1.00 95.31 255 TYR A N 1
ATOM 1882 C CA . TYR A 1 255 ? 6.312 11.019 -5.163 1.00 95.31 255 TYR A CA 1
ATOM 1883 C C . TYR A 1 255 ? 5.607 9.680 -5.429 1.00 95.31 255 TYR A C 1
ATOM 1885 O O . TYR A 1 255 ? 5.387 8.895 -4.506 1.00 95.31 255 TYR A O 1
ATOM 1893 N N . SER A 1 256 ? 5.303 9.390 -6.699 1.00 94.69 256 SER A N 1
ATOM 1894 C CA . SER A 1 256 ? 4.651 8.133 -7.092 1.00 94.69 256 SER A CA 1
ATOM 1895 C C . SER A 1 256 ? 5.543 6.917 -6.833 1.00 94.69 256 SER A C 1
ATOM 1897 O O . SER A 1 256 ? 5.055 5.864 -6.425 1.00 94.69 256 SER A O 1
ATOM 1899 N N . ASP A 1 257 ? 6.847 7.040 -7.080 1.00 94.12 257 ASP A N 1
ATOM 1900 C CA . ASP A 1 257 ? 7.820 5.991 -6.791 1.00 94.12 257 ASP A CA 1
ATOM 1901 C C . ASP A 1 257 ? 7.943 5.754 -5.279 1.00 94.12 257 ASP A C 1
ATOM 1903 O O . ASP A 1 257 ? 7.824 4.615 -4.827 1.00 94.12 257 ASP A O 1
ATOM 1907 N N . ALA A 1 258 ? 8.050 6.821 -4.479 1.00 96.50 258 ALA A N 1
ATOM 1908 C CA . ALA A 1 258 ? 8.156 6.730 -3.024 1.00 96.50 258 ALA A CA 1
ATOM 1909 C C . ALA A 1 258 ? 6.939 6.027 -2.407 1.00 96.50 258 ALA A C 1
ATOM 1911 O O . ALA A 1 258 ? 7.105 5.115 -1.592 1.00 96.50 258 ALA A O 1
ATOM 1912 N N . PHE A 1 259 ? 5.731 6.396 -2.847 1.00 97.81 259 PHE A N 1
ATOM 1913 C CA . PHE A 1 259 ? 4.478 5.779 -2.410 1.00 97.81 259 PHE A CA 1
ATOM 1914 C C . PHE A 1 259 ? 4.427 4.278 -2.726 1.00 97.81 259 PHE A C 1
ATOM 1916 O O . PHE A 1 259 ? 4.160 3.450 -1.853 1.00 97.81 259 PHE A O 1
ATOM 192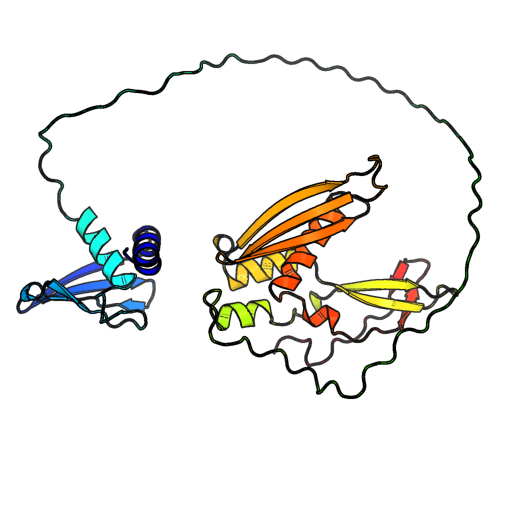3 N N . LYS A 1 260 ? 4.759 3.893 -3.964 1.00 95.94 260 LYS A N 1
ATOM 1924 C CA . LYS A 1 260 ? 4.769 2.477 -4.361 1.00 95.94 260 LYS A CA 1
ATOM 1925 C C . LYS A 1 260 ? 5.807 1.673 -3.584 1.00 95.94 260 LYS A C 1
ATOM 1927 O O . LYS A 1 260 ? 5.523 0.557 -3.156 1.00 95.94 260 LYS A O 1
ATOM 1932 N N . ARG A 1 261 ? 6.997 2.233 -3.362 1.00 95.44 261 ARG A N 1
ATOM 1933 C CA . ARG A 1 261 ? 8.077 1.563 -2.622 1.00 95.44 261 ARG A CA 1
ATOM 1934 C C . ARG A 1 261 ? 7.714 1.338 -1.159 1.00 95.44 261 ARG A C 1
ATOM 1936 O O . ARG A 1 261 ? 7.931 0.246 -0.637 1.00 95.44 261 ARG A O 1
ATOM 1943 N N . VAL A 1 262 ? 7.095 2.319 -0.503 1.00 97.12 262 VAL A N 1
ATOM 1944 C CA . VAL A 1 262 ? 6.636 2.131 0.878 1.00 97.12 262 VAL A CA 1
ATOM 1945 C C . VAL A 1 262 ? 5.452 1.160 0.967 1.00 97.12 262 VAL A C 1
ATOM 1947 O O . VAL A 1 262 ? 5.403 0.354 1.898 1.00 97.12 262 VAL A O 1
ATOM 1950 N N . ALA A 1 263 ? 4.559 1.132 -0.026 1.00 96.06 263 ALA A N 1
ATOM 1951 C CA . ALA A 1 263 ? 3.462 0.164 -0.098 1.00 96.06 263 ALA A CA 1
ATOM 1952 C C . ALA A 1 263 ? 3.954 -1.294 -0.183 1.00 96.06 263 ALA A C 1
ATOM 1954 O O . ALA A 1 263 ? 3.391 -2.181 0.464 1.00 96.06 263 ALA A O 1
ATOM 1955 N N . VAL A 1 264 ? 5.076 -1.545 -0.868 1.00 95.38 264 VAL A N 1
ATOM 1956 C CA . VAL A 1 264 ? 5.726 -2.870 -0.909 1.00 95.38 264 VAL A CA 1
ATOM 1957 C C . VAL A 1 264 ? 6.121 -3.353 0.487 1.00 95.38 264 VAL A C 1
ATOM 1959 O O . VAL A 1 264 ? 6.003 -4.544 0.790 1.00 95.38 264 VAL A O 1
ATOM 1962 N N . LYS A 1 265 ? 6.529 -2.447 1.385 1.00 92.75 265 LYS A N 1
ATOM 1963 C CA . LYS A 1 265 ? 6.854 -2.794 2.779 1.00 92.75 265 LYS A CA 1
ATOM 1964 C C . LYS A 1 265 ? 5.627 -3.245 3.570 1.00 92.75 265 LYS A C 1
ATOM 1966 O O . LYS A 1 265 ? 5.778 -3.983 4.545 1.00 92.75 265 LYS A O 1
ATOM 1971 N N . HIS A 1 266 ? 4.434 -2.823 3.162 1.00 92.12 266 HIS A N 1
ATOM 1972 C CA . HIS A 1 266 ? 3.145 -3.280 3.691 1.00 92.12 266 HIS A CA 1
ATOM 1973 C C . HIS A 1 266 ? 2.628 -4.556 3.004 1.00 92.12 266 HIS A C 1
ATOM 1975 O O . HIS A 1 266 ? 1.630 -5.115 3.436 1.00 92.12 266 HIS A O 1
ATOM 1981 N N . GLY A 1 267 ? 3.341 -5.065 1.994 1.00 91.88 267 GLY A N 1
ATOM 1982 C CA . GLY A 1 267 ? 3.020 -6.301 1.270 1.00 91.88 267 GLY A CA 1
ATOM 1983 C C . GLY A 1 267 ? 2.383 -6.073 -0.102 1.00 91.88 267 GLY A C 1
ATOM 1984 O O . GLY A 1 267 ? 2.412 -6.975 -0.941 1.00 91.88 267 GLY A O 1
ATOM 1985 N N . ILE A 1 268 ? 1.898 -4.861 -0.373 1.00 95.12 268 ILE A N 1
ATOM 1986 C CA . ILE A 1 268 ? 1.170 -4.530 -1.599 1.00 95.12 268 ILE A CA 1
ATOM 1987 C C . ILE A 1 268 ? 2.116 -4.588 -2.796 1.00 95.12 268 ILE A C 1
ATOM 1989 O O . ILE A 1 268 ? 3.145 -3.917 -2.829 1.00 95.12 268 ILE A O 1
ATOM 1993 N N . GLY A 1 269 ? 1.787 -5.421 -3.785 1.00 92.75 269 GLY A N 1
ATOM 1994 C CA . GLY A 1 269 ? 2.601 -5.576 -4.994 1.00 92.75 269 GLY A CA 1
ATOM 1995 C C . GLY A 1 269 ? 3.986 -6.190 -4.753 1.00 92.75 269 GLY A C 1
ATOM 1996 O O . GLY A 1 269 ? 4.789 -6.256 -5.680 1.00 92.75 269 GLY A O 1
ATOM 1997 N N . ARG A 1 270 ? 4.290 -6.688 -3.544 1.00 91.88 270 ARG A N 1
ATOM 1998 C CA . ARG A 1 270 ? 5.609 -7.260 -3.220 1.00 91.88 270 ARG A CA 1
ATOM 1999 C C . ARG A 1 270 ? 5.959 -8.467 -4.093 1.00 91.88 270 ARG A C 1
ATOM 2001 O O . ARG A 1 270 ? 7.120 -8.644 -4.446 1.00 91.88 270 ARG A O 1
ATOM 2008 N N . TYR A 1 271 ? 4.953 -9.246 -4.487 1.00 89.94 271 TYR A N 1
ATOM 2009 C CA . TYR A 1 271 ? 5.102 -10.421 -5.352 1.00 89.94 271 TYR A CA 1
ATOM 2010 C C . TYR A 1 271 ? 5.649 -10.086 -6.751 1.00 89.94 271 TYR A C 1
ATOM 2012 O O . TYR A 1 271 ? 6.239 -10.945 -7.399 1.00 89.94 271 TYR A O 1
ATOM 2020 N N . ILE A 1 272 ? 5.489 -8.840 -7.213 1.00 90.38 272 ILE A N 1
ATOM 2021 C CA . ILE A 1 272 ? 5.959 -8.386 -8.529 1.00 90.38 272 ILE A CA 1
ATOM 2022 C C . ILE A 1 272 ? 7.486 -8.482 -8.617 1.00 90.38 272 ILE A C 1
ATOM 2024 O O . ILE A 1 272 ? 8.025 -8.843 -9.657 1.00 90.38 272 ILE A O 1
ATOM 2028 N N . TYR A 1 273 ? 8.183 -8.250 -7.502 1.00 86.31 273 TYR A N 1
ATOM 2029 C CA . TYR A 1 273 ? 9.638 -8.394 -7.410 1.00 86.31 273 TYR A CA 1
ATOM 2030 C C . TYR A 1 273 ? 10.109 -9.854 -7.451 1.00 86.31 273 TYR A C 1
ATOM 2032 O O . TYR A 1 273 ? 11.299 -10.104 -7.606 1.00 86.31 273 TYR A O 1
ATOM 2040 N N . SER A 1 274 ? 9.192 -10.812 -7.303 1.00 87.19 274 SER A N 1
ATOM 2041 C CA . SER A 1 274 ? 9.463 -12.247 -7.422 1.00 87.19 274 SER A CA 1
ATOM 2042 C C . SER A 1 274 ? 9.149 -12.789 -8.819 1.00 87.19 274 SER A C 1
ATOM 2044 O O . SER A 1 274 ? 9.337 -13.980 -9.063 1.00 87.19 274 SER A O 1
ATOM 2046 N N . LEU A 1 275 ? 8.655 -11.952 -9.739 1.00 88.44 275 LEU A N 1
ATOM 2047 C CA . LEU A 1 275 ? 8.422 -12.365 -11.119 1.00 88.44 275 LEU A CA 1
ATOM 2048 C C . LEU A 1 275 ? 9.759 -12.623 -11.832 1.00 88.44 275 LEU A C 1
ATOM 2050 O O . LEU A 1 275 ? 10.713 -11.864 -11.643 1.00 88.44 275 LEU A O 1
ATOM 2054 N N . PRO A 1 276 ? 9.843 -13.671 -12.671 1.00 85.81 276 PRO A N 1
ATOM 2055 C CA . PRO A 1 276 ? 11.051 -13.943 -13.430 1.00 85.81 276 PRO A CA 1
ATOM 2056 C C . PRO A 1 276 ? 11.320 -12.797 -14.407 1.00 85.81 276 PRO A C 1
ATOM 2058 O O . PRO A 1 276 ? 10.429 -12.361 -15.137 1.00 85.81 276 PRO A O 1
ATOM 2061 N N . LEU A 1 277 ? 12.567 -12.332 -14.445 1.00 86.75 277 LEU A N 1
ATOM 2062 C CA . LEU A 1 277 ? 13.002 -11.354 -15.433 1.00 86.75 277 LEU A CA 1
ATOM 2063 C C . LEU A 1 277 ? 13.051 -12.016 -16.813 1.00 86.75 277 LEU A C 1
ATOM 2065 O O . LEU A 1 277 ? 13.665 -13.070 -16.982 1.00 86.75 277 LEU A O 1
ATOM 2069 N N . GLN A 1 278 ? 12.408 -11.397 -17.801 1.00 89.44 278 GLN A N 1
ATOM 2070 C CA . GLN A 1 278 ? 12.315 -11.943 -19.153 1.00 89.44 278 GLN A CA 1
ATOM 2071 C C . GLN A 1 278 ? 12.759 -10.921 -20.193 1.00 89.44 278 GLN A C 1
ATOM 2073 O O . GLN A 1 278 ? 12.349 -9.762 -20.175 1.00 89.44 278 GLN A O 1
ATOM 2078 N N . TRP A 1 279 ? 13.597 -11.375 -21.122 1.00 92.19 279 TRP A N 1
ATOM 2079 C CA . TRP A 1 279 ? 13.971 -10.605 -22.300 1.00 92.19 279 TRP A CA 1
ATOM 2080 C C . TRP A 1 279 ? 12.913 -10.780 -23.382 1.00 92.19 279 TRP A C 1
ATOM 2082 O O . TRP A 1 279 ? 12.749 -11.880 -23.912 1.00 92.19 279 TRP A O 1
ATOM 2092 N N . VAL A 1 280 ? 12.251 -9.693 -23.752 1.00 93.56 280 VAL A N 1
ATOM 2093 C CA . VAL A 1 280 ? 11.215 -9.675 -24.790 1.00 93.56 280 VAL A CA 1
ATOM 2094 C C . VAL A 1 280 ? 11.623 -8.778 -25.946 1.00 93.56 280 VAL A C 1
ATOM 2096 O O . VAL A 1 280 ? 12.536 -7.956 -25.821 1.00 93.56 280 VAL A O 1
ATOM 2099 N N . ASP A 1 281 ? 10.946 -8.943 -27.075 1.00 94.31 281 ASP A N 1
ATOM 2100 C CA . ASP A 1 281 ? 11.177 -8.107 -28.243 1.00 94.31 281 ASP A CA 1
ATOM 2101 C C . ASP A 1 281 ? 10.770 -6.662 -27.944 1.00 94.31 281 ASP A C 1
ATOM 2103 O O . ASP A 1 281 ? 9.746 -6.385 -27.312 1.00 94.31 281 ASP A O 1
ATOM 2107 N N . TYR A 1 282 ? 11.584 -5.729 -28.416 1.00 94.12 282 TYR A N 1
ATOM 2108 C CA . TYR A 1 282 ? 11.448 -4.303 -28.174 1.00 94.12 282 TYR A CA 1
ATOM 2109 C C . TYR A 1 282 ? 11.313 -3.558 -29.498 1.00 94.12 282 TYR A C 1
ATOM 2111 O O . TYR A 1 282 ? 11.924 -3.897 -30.513 1.00 94.12 282 TYR A O 1
ATOM 2119 N N . ASP A 1 283 ? 10.452 -2.550 -29.506 1.00 91.56 283 ASP A N 1
ATOM 2120 C CA . ASP A 1 283 ? 10.314 -1.614 -30.608 1.00 91.56 283 ASP A CA 1
ATOM 2121 C C . ASP A 1 283 ? 11.099 -0.335 -30.275 1.00 91.56 283 ASP A C 1
ATOM 2123 O O . ASP A 1 283 ? 10.638 0.466 -29.451 1.00 91.56 283 ASP A O 1
ATOM 2127 N N . PRO A 1 284 ? 12.268 -0.105 -30.903 1.00 88.38 284 PRO A N 1
ATOM 2128 C CA . PRO A 1 284 ? 13.076 1.077 -30.631 1.00 88.38 284 PRO A CA 1
ATOM 2129 C C . PRO A 1 284 ? 12.436 2.373 -31.143 1.00 88.38 284 PRO A C 1
ATOM 2131 O O . PRO A 1 284 ? 12.712 3.436 -30.586 1.00 88.38 284 PRO A O 1
ATOM 2134 N N . GLN A 1 285 ? 11.572 2.312 -32.164 1.00 89.38 285 GLN A N 1
ATOM 2135 C CA . GLN A 1 285 ? 10.903 3.502 -32.696 1.00 89.38 285 GLN A CA 1
ATOM 2136 C C . GLN A 1 285 ? 9.788 3.966 -31.761 1.00 89.38 285 GLN A C 1
ATOM 2138 O O . GLN A 1 285 ? 9.668 5.157 -31.477 1.00 89.38 285 GLN A O 1
ATOM 2143 N N . ARG A 1 286 ? 8.990 3.023 -31.251 1.00 88.00 286 ARG A N 1
ATOM 2144 C CA . ARG A 1 286 ? 7.867 3.319 -30.343 1.00 88.00 286 ARG A CA 1
ATOM 2145 C C . ARG A 1 286 ? 8.278 3.360 -28.872 1.00 88.00 286 ARG A C 1
ATOM 2147 O O . ARG A 1 286 ? 7.492 3.809 -28.043 1.00 88.00 286 ARG A O 1
ATOM 2154 N N . LYS A 1 287 ? 9.500 2.916 -28.562 1.00 87.44 287 LYS A N 1
ATOM 2155 C CA . LYS A 1 287 ? 10.052 2.746 -27.211 1.00 87.44 287 LYS A CA 1
ATOM 2156 C C . LYS A 1 287 ? 9.173 1.871 -26.312 1.00 87.44 287 LYS A C 1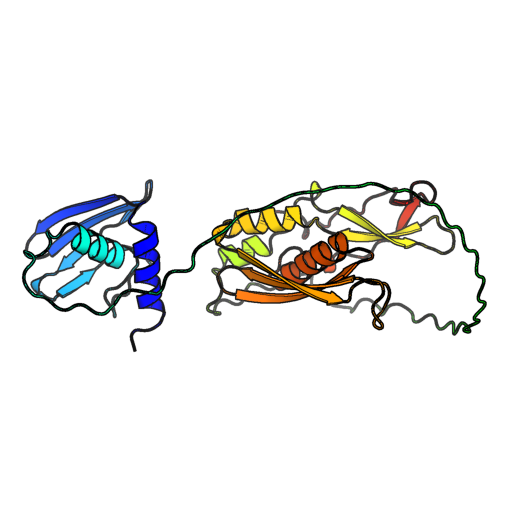
ATOM 2158 O O . LYS A 1 287 ? 8.908 2.209 -25.160 1.00 87.44 287 LYS A O 1
ATOM 2163 N N . GLN A 1 288 ? 8.680 0.762 -26.858 1.00 89.81 288 GLN A N 1
ATOM 2164 C CA . GLN A 1 288 ? 7.712 -0.118 -26.197 1.00 89.81 288 GLN A CA 1
ATOM 2165 C C . GLN A 1 288 ? 8.097 -1.589 -26.345 1.00 89.81 288 GLN A C 1
ATOM 2167 O O . GLN A 1 288 ? 8.735 -1.987 -27.318 1.00 89.81 288 GLN A O 1
ATOM 2172 N N . LEU A 1 289 ? 7.690 -2.404 -25.373 1.00 90.75 289 LEU A N 1
ATOM 2173 C CA . LEU A 1 289 ? 7.772 -3.859 -25.483 1.00 90.75 289 LEU A CA 1
ATOM 2174 C C . LEU A 1 289 ? 6.760 -4.326 -26.539 1.00 90.75 289 LEU A C 1
ATOM 2176 O O . LEU A 1 289 ? 5.611 -3.887 -26.525 1.00 90.75 289 LEU A O 1
ATOM 2180 N N . LYS A 1 290 ? 7.174 -5.211 -27.447 1.00 89.38 290 LYS A N 1
ATOM 2181 C CA . LYS A 1 290 ? 6.283 -5.788 -28.469 1.00 89.38 290 LYS A CA 1
ATOM 2182 C C . LYS A 1 290 ? 5.426 -6.918 -27.912 1.00 89.38 290 LYS A C 1
ATOM 2184 O O . LYS A 1 290 ? 4.321 -7.146 -28.393 1.00 89.38 290 LYS A O 1
ATOM 2189 N N . SER A 1 291 ? 5.938 -7.619 -26.907 1.00 87.25 291 SER A N 1
ATOM 2190 C CA . SER A 1 291 ? 5.236 -8.686 -26.209 1.00 87.25 291 SER A CA 1
ATOM 2191 C C . SER A 1 291 ? 5.315 -8.480 -24.704 1.00 87.25 291 SER A C 1
ATOM 2193 O O . SER A 1 291 ? 6.304 -7.984 -24.162 1.00 87.25 291 SER A O 1
ATOM 2195 N N . VAL A 1 292 ? 4.224 -8.842 -24.033 1.00 86.31 292 VAL A N 1
ATOM 2196 C CA . VAL A 1 292 ? 4.101 -8.767 -22.582 1.00 86.31 292 VAL A CA 1
ATOM 2197 C C . VAL A 1 292 ? 4.282 -10.174 -22.012 1.00 86.31 292 VAL A C 1
ATOM 2199 O O . VAL A 1 292 ? 3.566 -11.084 -22.442 1.00 86.31 292 VAL A O 1
ATOM 2202 N N . PRO A 1 293 ? 5.212 -10.378 -21.064 1.00 86.69 293 PRO A N 1
ATOM 2203 C CA . PRO A 1 293 ? 5.343 -11.642 -20.354 1.00 86.69 293 PRO A CA 1
ATOM 2204 C C . PRO A 1 293 ? 4.024 -12.098 -19.712 1.00 86.69 293 PRO A C 1
ATOM 2206 O O . PRO A 1 293 ? 3.353 -11.295 -19.054 1.00 86.69 293 PRO A O 1
ATOM 2209 N N . PRO A 1 294 ? 3.639 -13.379 -19.842 1.00 86.31 294 PRO A N 1
ATOM 2210 C CA . PRO A 1 294 ? 2.480 -13.895 -19.132 1.00 86.31 294 PRO A CA 1
ATOM 2211 C C . PRO A 1 294 ? 2.762 -13.948 -17.627 1.00 86.31 294 PRO A C 1
ATOM 2213 O O . PRO A 1 294 ? 3.834 -14.376 -17.192 1.00 86.31 294 PRO A O 1
ATOM 2216 N N . LEU A 1 295 ? 1.776 -13.564 -16.813 1.00 86.69 295 LEU A N 1
ATOM 2217 C CA . LEU A 1 295 ? 1.879 -13.725 -15.364 1.00 86.69 295 LEU A CA 1
ATOM 2218 C C . LEU A 1 295 ? 1.786 -15.212 -14.987 1.00 86.69 295 LEU A C 1
ATOM 2220 O O . LEU A 1 295 ? 0.834 -15.879 -15.405 1.00 86.69 295 LEU A O 1
ATOM 2224 N N . PRO A 1 296 ? 2.709 -15.744 -14.166 1.00 86.12 296 PRO A N 1
ATOM 2225 C CA . PRO A 1 296 ? 2.593 -17.090 -13.614 1.00 86.12 296 PRO A CA 1
ATOM 2226 C C . PRO A 1 296 ? 1.292 -17.277 -12.824 1.00 86.12 296 PRO A C 1
ATOM 2228 O O . PRO A 1 296 ? 0.795 -16.331 -12.218 1.00 86.12 296 PRO A O 1
ATOM 2231 N N . ARG A 1 297 ? 0.771 -18.511 -12.748 1.00 85.94 297 ARG A N 1
ATOM 2232 C CA . ARG A 1 297 ? -0.488 -18.812 -12.030 1.00 85.94 297 ARG A CA 1
ATOM 2233 C C . ARG A 1 297 ? -0.492 -18.345 -10.571 1.00 85.94 297 ARG A C 1
ATOM 2235 O O . ARG A 1 297 ? -1.518 -17.896 -10.082 1.00 85.94 297 ARG A O 1
ATOM 2242 N N . TRP A 1 298 ? 0.644 -18.427 -9.881 1.00 85.25 298 TRP A N 1
ATOM 2243 C CA . TRP A 1 298 ? 0.768 -17.984 -8.487 1.00 85.25 298 TRP A CA 1
ATOM 2244 C C . TRP A 1 298 ? 0.702 -16.455 -8.322 1.00 85.25 298 TRP A C 1
ATOM 2246 O O . TRP A 1 298 ? 0.433 -15.972 -7.226 1.00 85.25 298 TRP A O 1
ATOM 2256 N N . ALA A 1 299 ? 0.940 -15.701 -9.399 1.00 85.44 299 ALA A N 1
ATOM 2257 C CA . ALA A 1 299 ? 0.935 -14.240 -9.445 1.00 85.44 299 ALA A CA 1
ATOM 2258 C C . ALA A 1 299 ? -0.394 -13.668 -9.973 1.00 85.44 299 ALA A C 1
ATOM 2260 O O . ALA A 1 299 ? -0.478 -12.477 -10.276 1.00 85.44 299 ALA A O 1
ATOM 2261 N N . GLN A 1 300 ? -1.414 -14.515 -10.115 1.00 84.00 300 GLN A N 1
ATOM 2262 C CA . GLN A 1 300 ? -2.765 -14.136 -10.509 1.00 84.00 300 GLN A CA 1
ATOM 2263 C C . GLN A 1 300 ? -3.697 -14.229 -9.289 1.00 84.00 300 GLN A C 1
ATOM 2265 O O . GLN A 1 300 ? -3.452 -15.053 -8.400 1.00 84.00 300 GLN A O 1
ATOM 2270 N N . PRO A 1 301 ? -4.749 -13.396 -9.205 1.00 79.94 301 PRO A N 1
ATOM 2271 C CA . PRO A 1 301 ? -5.763 -13.536 -8.164 1.00 79.94 301 PRO A CA 1
ATOM 2272 C C . PRO A 1 301 ? -6.393 -14.936 -8.207 1.00 79.94 301 PRO A C 1
ATOM 2274 O O . PRO A 1 301 ? -6.636 -15.463 -9.293 1.00 79.94 301 PRO A O 1
ATOM 2277 N N . ARG A 1 302 ? -6.619 -15.527 -7.029 1.00 64.12 302 ARG A N 1
ATOM 2278 C CA . ARG A 1 302 ? -7.366 -16.783 -6.871 1.00 64.12 302 ARG A CA 1
ATOM 2279 C C . ARG A 1 302 ? -8.863 -16.530 -6.825 1.00 64.12 302 ARG A C 1
ATOM 2281 O O . ARG A 1 302 ? -9.238 -15.454 -6.305 1.00 64.12 302 ARG A O 1
#